Protein AF-A0AAC9SSD1-F1 (afdb_monomer_lite)

Radius of gyration: 22.86 Å; chains: 1; bounding box: 37×39×88 Å

Sequence (203 aa):
MVPVSRAINTALTSAVVDVETACKETLDLPNTPAYQTPRVHLTRAATHHRLSKLGGIDGWSLSTQAGSNTPIHLYRDQNTLRLLHTPNATTVPAPGKNMARQFYYTNTALEGLAVPDAFYVQHNYLLLWRQGFATGEIALRLVRPIGVWKFGMPAKWDISMNLGGPDEDFSSFYFQPSEDEEEFRLPNELEAAEEEIDANVLS

Foldseek 3Di:
DAAQLLLLLVLLLVLLVVLVCCCVPPVVHDLDPVCVVVSVLSSLQSSLVSSVPPVDHPQWDFDPPLDPSRWTWIDHDLEIETEDEDADDQDDDFQPPDPVSQVLQADAAPVPDDPVVVVVDRFRKYWYWYAPSVPSDIWIKIWTHNGGDDPPDDGHTDDIDTDDHSPDDCPPDDDDDPPPPPPPDDPVNVVVVVVVVVVVVPD

Secondary structure (DSSP, 8-state):
---HHHHHHHHHHHHHHHHHHIIIIIS----SHHHHHHHHHHHHHHHHHHHHHSS-BTTBEE-S---TT---EEEETTEEEEEEE-SSSSPPPP-TT-HHHHHHTBPPPGGGS-HHHHHHS--EEEEEEEE-TTT--EEEEEEEEBS---TTSPP-EEEEEEEPPTT--GGG--------------HHHHHHHHHHHHHTS--

Structure (mmCIF, N/CA/C/O backbone):
data_AF-A0AAC9SSD1-F1
#
_entry.id   AF-A0AAC9SSD1-F1
#
loop_
_atom_site.group_PDB
_atom_site.id
_atom_site.type_symbol
_atom_site.label_atom_id
_atom_site.label_alt_id
_atom_site.label_comp_id
_atom_site.label_asym_id
_atom_site.label_entity_id
_atom_site.label_seq_id
_atom_site.pdbx_PDB_ins_code
_atom_site.Cartn_x
_atom_site.Cartn_y
_atom_site.Cartn_z
_atom_site.occupancy
_atom_site.B_iso_or_equiv
_atom_site.auth_seq_id
_atom_site.auth_comp_id
_atom_site.auth_asym_id
_atom_site.auth_atom_id
_atom_site.pdbx_PDB_model_num
ATOM 1 N N . MET A 1 1 ? -6.498 -19.174 -10.024 1.00 64.31 1 MET A N 1
ATOM 2 C CA . MET A 1 1 ? -5.679 -18.526 -8.972 1.00 64.31 1 MET A CA 1
ATOM 3 C C . MET A 1 1 ? -6.282 -17.144 -8.725 1.00 64.31 1 MET A C 1
ATOM 5 O O . MET A 1 1 ? -6.771 -16.565 -9.686 1.00 64.31 1 MET A O 1
ATOM 9 N N . VAL A 1 2 ? -6.384 -16.659 -7.482 1.00 76.06 2 VAL A N 1
ATOM 10 C CA . VAL A 1 2 ? -7.044 -15.362 -7.201 1.00 76.06 2 VAL A CA 1
ATOM 11 C C . VAL A 1 2 ? -6.068 -14.221 -7.504 1.00 76.06 2 VAL A C 1
ATOM 13 O O . VAL A 1 2 ? -4.993 -14.232 -6.906 1.00 76.06 2 VAL A O 1
ATOM 16 N N . PRO A 1 3 ? -6.416 -13.239 -8.363 1.00 85.75 3 PRO A N 1
ATOM 17 C CA . PRO A 1 3 ? -5.547 -12.100 -8.653 1.00 85.75 3 PRO A CA 1
ATOM 18 C C . PRO A 1 3 ? -5.123 -11.354 -7.384 1.00 85.75 3 PRO A C 1
ATOM 20 O O . PRO A 1 3 ? -5.926 -11.175 -6.464 1.00 85.75 3 PRO A O 1
ATOM 23 N N . VAL A 1 4 ? -3.880 -10.865 -7.351 1.00 90.06 4 VAL A N 1
ATOM 24 C CA . VAL A 1 4 ? -3.318 -10.173 -6.176 1.00 90.06 4 VAL A CA 1
ATOM 25 C C . VAL A 1 4 ? -4.140 -8.961 -5.741 1.00 90.06 4 VAL A C 1
ATOM 27 O O . VAL A 1 4 ? -4.359 -8.764 -4.547 1.00 90.06 4 VAL A O 1
ATOM 30 N N . SER A 1 5 ? -4.669 -8.195 -6.696 1.00 89.69 5 SER A N 1
ATOM 31 C CA . SER A 1 5 ? -5.549 -7.055 -6.433 1.00 89.69 5 SER A CA 1
ATOM 32 C C . SER A 1 5 ? -6.827 -7.488 -5.714 1.00 89.69 5 SER A C 1
ATOM 34 O O . SER A 1 5 ? -7.146 -6.934 -4.664 1.00 89.69 5 SER A O 1
ATOM 36 N N . ARG A 1 6 ? -7.512 -8.526 -6.215 1.00 89.75 6 ARG A N 1
ATOM 37 C CA . ARG A 1 6 ? -8.733 -9.077 -5.606 1.00 89.75 6 ARG A CA 1
ATOM 38 C C . ARG A 1 6 ? -8.463 -9.641 -4.214 1.00 89.75 6 ARG A C 1
ATOM 40 O O . ARG A 1 6 ? -9.235 -9.370 -3.296 1.00 89.75 6 ARG A O 1
ATOM 47 N N . ALA A 1 7 ? -7.369 -10.381 -4.031 1.00 92.56 7 ALA A N 1
ATOM 48 C CA . ALA A 1 7 ? -7.002 -10.939 -2.730 1.00 92.56 7 ALA A CA 1
ATOM 49 C C . ALA A 1 7 ? -6.752 -9.839 -1.684 1.00 92.56 7 ALA A C 1
ATOM 51 O O . ALA A 1 7 ? -7.287 -9.906 -0.577 1.00 92.56 7 ALA A O 1
ATOM 52 N N . ILE A 1 8 ? -5.990 -8.800 -2.047 1.00 94.06 8 ILE A N 1
ATOM 53 C CA . ILE A 1 8 ? -5.720 -7.660 -1.162 1.00 94.06 8 ILE A CA 1
ATOM 54 C C . ILE A 1 8 ? -6.996 -6.866 -0.884 1.00 94.06 8 ILE A C 1
ATOM 56 O O . ILE A 1 8 ? -7.249 -6.538 0.272 1.00 94.06 8 ILE A O 1
ATOM 60 N N . ASN A 1 9 ? -7.804 -6.580 -1.908 1.00 92.94 9 ASN A N 1
ATOM 61 C CA . ASN A 1 9 ? -9.040 -5.816 -1.757 1.00 92.94 9 ASN A CA 1
ATOM 62 C C . ASN A 1 9 ? -10.032 -6.541 -0.832 1.00 92.94 9 ASN A C 1
ATOM 64 O O . ASN A 1 9 ? -10.517 -5.960 0.136 1.00 92.94 9 ASN A O 1
ATOM 68 N N . THR A 1 10 ? -10.235 -7.843 -1.048 1.00 93.38 10 THR A N 1
ATOM 69 C CA . THR A 1 10 ? -11.096 -8.675 -0.193 1.00 93.38 10 THR A CA 1
ATOM 70 C C . THR A 1 10 ? -10.594 -8.682 1.251 1.00 93.38 10 THR A C 1
ATOM 72 O O . THR A 1 10 ? -11.361 -8.433 2.179 1.00 93.38 10 THR A O 1
ATOM 75 N N . ALA A 1 11 ? -9.290 -8.909 1.458 1.00 95.06 11 ALA A N 1
ATOM 76 C CA . ALA A 1 11 ? -8.702 -8.940 2.794 1.00 95.06 11 ALA A CA 1
ATOM 77 C C . ALA A 1 11 ? -8.809 -7.588 3.519 1.00 95.06 11 ALA A C 1
ATOM 79 O O . ALA A 1 11 ? -9.125 -7.575 4.709 1.00 95.06 11 ALA A O 1
ATOM 80 N N . LEU A 1 12 ? -8.576 -6.474 2.814 1.00 95.38 12 LEU A N 1
ATOM 81 C CA . LEU A 1 12 ? -8.720 -5.116 3.347 1.00 95.38 12 LEU A CA 1
ATOM 82 C C . LEU A 1 12 ? -10.166 -4.793 3.698 1.00 95.38 12 LEU A C 1
ATOM 84 O O . LEU A 1 12 ? -10.419 -4.294 4.788 1.00 95.38 12 LEU A O 1
ATOM 88 N N . THR A 1 13 ? -11.102 -5.091 2.800 1.00 94.50 13 THR A N 1
ATOM 89 C CA . THR A 1 13 ? -12.524 -4.803 3.002 1.00 94.50 13 THR A CA 1
ATOM 90 C C . THR A 1 13 ? -13.053 -5.558 4.218 1.00 94.50 13 THR A C 1
ATOM 92 O O . THR A 1 13 ? -13.631 -4.946 5.113 1.00 94.50 13 THR A O 1
ATOM 95 N N . SER A 1 14 ? -12.767 -6.861 4.332 1.00 94.75 14 SER A N 1
ATOM 96 C CA . SER A 1 14 ? -13.135 -7.622 5.532 1.00 94.75 14 SER A CA 1
ATOM 97 C C . SER A 1 14 ? -12.442 -7.096 6.793 1.00 94.75 14 SER A C 1
ATOM 99 O O . SER A 1 14 ? -13.077 -6.990 7.835 1.00 94.75 14 SER A O 1
ATOM 101 N N . ALA A 1 15 ? -11.155 -6.739 6.712 1.00 95.94 15 ALA A N 1
ATOM 102 C CA . ALA A 1 15 ? -10.421 -6.194 7.852 1.00 95.94 15 ALA A CA 1
ATOM 103 C C . ALA A 1 15 ? -10.989 -4.853 8.335 1.00 95.94 15 ALA A C 1
ATOM 105 O O . ALA A 1 15 ? -11.051 -4.630 9.539 1.00 95.94 15 ALA A O 1
ATOM 106 N N . VAL A 1 16 ? -11.411 -3.973 7.423 1.00 95.12 16 VAL A N 1
ATOM 107 C CA . VAL A 1 16 ? -12.074 -2.714 7.782 1.00 95.12 16 VAL A CA 1
ATOM 108 C C . VAL A 1 16 ? -13.380 -2.986 8.503 1.00 95.12 16 VAL A C 1
ATOM 110 O O . VAL A 1 16 ? -13.592 -2.407 9.561 1.00 95.12 16 VAL A O 1
ATOM 113 N N . VAL A 1 17 ? -14.224 -3.876 7.975 1.00 94.38 17 VAL A N 1
ATOM 114 C CA . VAL A 1 17 ? -15.504 -4.213 8.613 1.00 94.38 17 VAL A CA 1
ATOM 115 C C . VAL A 1 17 ? -15.275 -4.724 10.034 1.00 94.38 17 VAL A C 1
ATOM 117 O O . VAL A 1 17 ? -15.844 -4.169 10.969 1.00 94.38 17 VAL A O 1
ATOM 120 N N . ASP A 1 18 ? -14.380 -5.695 10.223 1.00 95.06 18 ASP A N 1
ATOM 121 C CA . ASP A 1 18 ? -14.100 -6.244 11.554 1.00 95.06 18 ASP A CA 1
ATOM 122 C C . ASP A 1 18 ? -13.572 -5.184 12.527 1.00 95.06 18 ASP A C 1
ATOM 124 O O . ASP A 1 18 ? -13.970 -5.150 13.690 1.00 95.06 18 ASP A O 1
ATOM 128 N N . VAL A 1 19 ? -12.649 -4.331 12.069 1.00 95.00 19 VAL A N 1
ATOM 129 C CA . VAL A 1 19 ? -12.036 -3.296 12.910 1.00 95.00 19 VAL A CA 1
ATOM 130 C C . VAL A 1 19 ? -13.051 -2.223 13.266 1.00 95.00 19 VAL A C 1
ATOM 132 O O . VAL A 1 19 ? -13.102 -1.807 14.419 1.00 95.00 19 VAL A O 1
ATOM 135 N N . GLU A 1 20 ? -13.885 -1.795 12.321 1.00 93.81 20 GLU A N 1
ATOM 136 C CA . GLU A 1 20 ? -14.948 -0.827 12.583 1.00 93.81 20 GLU A CA 1
ATOM 137 C C . GLU A 1 20 ? -15.989 -1.393 13.555 1.00 93.81 20 GLU A C 1
ATOM 139 O O . GLU A 1 20 ? -16.349 -0.710 14.518 1.00 93.81 20 GLU A O 1
ATOM 144 N N . THR A 1 21 ? -16.395 -2.654 13.379 1.00 94.19 21 THR A N 1
ATOM 145 C CA . THR A 1 21 ? -17.277 -3.365 14.313 1.00 94.19 21 THR A CA 1
ATOM 146 C C . THR A 1 21 ? -16.643 -3.471 15.698 1.00 94.19 21 THR A C 1
ATOM 148 O O . THR A 1 21 ? -17.264 -3.075 16.679 1.00 94.19 21 THR A O 1
ATOM 151 N N . ALA A 1 22 ? -15.387 -3.909 15.811 1.00 94.88 22 ALA A N 1
ATOM 152 C CA . ALA A 1 22 ? -14.701 -4.022 17.099 1.00 94.88 22 ALA A CA 1
ATOM 153 C C . ALA A 1 22 ? -14.531 -2.658 17.789 1.00 94.88 22 ALA A C 1
ATOM 155 O O . ALA A 1 22 ? -14.784 -2.521 18.988 1.00 94.88 22 ALA A O 1
ATOM 156 N N . CYS A 1 23 ? -14.139 -1.624 17.041 1.00 93.38 23 CYS A N 1
ATOM 157 C CA . CYS A 1 23 ? -14.005 -0.276 17.578 1.00 93.38 23 CYS A CA 1
ATOM 158 C C . CYS A 1 23 ? -15.342 0.277 18.076 1.00 93.38 23 CYS A C 1
ATOM 160 O O . CYS A 1 23 ? -15.353 0.928 19.114 1.00 93.38 23 CYS A O 1
ATOM 162 N N . LYS A 1 24 ? -16.447 0.022 17.367 1.00 92.25 24 LYS A N 1
ATOM 163 C CA . LYS A 1 24 ? -17.773 0.527 17.733 1.00 92.25 24 LYS A CA 1
ATOM 164 C C . LYS A 1 24 ? -18.424 -0.281 18.855 1.00 92.25 24 LYS A C 1
ATOM 166 O O . LYS A 1 24 ? -18.923 0.299 19.807 1.00 92.25 24 LYS A O 1
ATOM 171 N N . GLU A 1 25 ? -18.449 -1.602 18.733 1.00 94.56 25 GLU A N 1
ATOM 172 C CA . GLU A 1 25 ? -19.261 -2.474 19.590 1.00 94.56 25 GLU A CA 1
ATOM 173 C C . GLU A 1 25 ? -18.506 -2.978 20.817 1.00 94.56 25 GLU A C 1
ATOM 175 O O . GLU A 1 25 ? -19.114 -3.223 21.854 1.00 94.56 25 GLU A O 1
ATOM 180 N N . THR A 1 26 ? -17.184 -3.151 20.717 1.00 94.62 26 THR A N 1
ATOM 181 C CA . THR A 1 26 ? -16.378 -3.714 21.813 1.00 94.62 26 THR A CA 1
ATOM 182 C C . THR A 1 26 ? -15.634 -2.642 22.596 1.00 94.62 26 THR A C 1
ATOM 184 O O . THR A 1 26 ? -15.535 -2.729 23.816 1.00 94.62 26 THR A O 1
ATOM 187 N N . LEU A 1 27 ? -15.073 -1.649 21.902 1.00 94.50 27 LEU A N 1
ATOM 188 C CA . LEU A 1 27 ? -14.172 -0.667 22.512 1.00 94.50 27 LEU A CA 1
ATOM 189 C C . LEU A 1 27 ? -14.812 0.708 22.746 1.00 94.50 27 LEU A C 1
ATOM 191 O O . LEU A 1 27 ? -14.177 1.542 23.385 1.00 94.50 27 LEU A O 1
ATOM 195 N N . ASP A 1 28 ? -16.012 0.948 22.206 1.00 94.50 28 ASP A N 1
ATOM 196 C CA . ASP A 1 28 ? -16.706 2.247 22.231 1.00 94.50 28 ASP A CA 1
ATOM 197 C C . ASP A 1 28 ? -15.804 3.424 21.794 1.00 94.50 28 ASP A C 1
ATOM 199 O O . ASP A 1 28 ? -15.798 4.519 22.357 1.00 94.50 28 ASP A O 1
ATOM 203 N N . LEU A 1 29 ? -14.962 3.185 20.781 1.00 92.62 29 LEU A N 1
ATOM 204 C CA . LEU A 1 29 ? -14.065 4.198 20.236 1.00 92.62 29 LEU A CA 1
ATOM 205 C C . LEU A 1 29 ? -14.812 5.044 19.206 1.00 92.62 29 LEU A C 1
ATOM 207 O O . LEU A 1 29 ? -15.266 4.508 18.187 1.00 92.62 29 LEU A O 1
ATOM 211 N N . PRO A 1 30 ? -14.866 6.377 19.367 1.00 92.00 30 PRO A N 1
ATOM 212 C CA . PRO A 1 30 ? -15.539 7.219 18.398 1.00 92.00 30 PRO A CA 1
ATOM 213 C C . PRO A 1 30 ? -14.767 7.246 17.074 1.00 92.00 30 PRO A C 1
ATOM 215 O O . PRO A 1 30 ? -13.544 7.073 17.013 1.00 92.00 30 PRO A O 1
ATOM 218 N N . ASN A 1 31 ? -15.485 7.483 15.981 1.00 89.62 31 ASN A N 1
ATOM 219 C CA . ASN A 1 31 ? -14.882 7.703 14.671 1.00 89.62 31 ASN A CA 1
ATOM 220 C C . ASN A 1 31 ? -14.475 9.177 14.523 1.00 89.62 31 ASN A C 1
ATOM 222 O O . ASN A 1 31 ? -15.116 9.956 13.820 1.00 89.62 31 ASN A O 1
ATOM 226 N N . THR A 1 32 ? -13.437 9.580 15.257 1.00 92.00 32 THR A N 1
ATOM 227 C CA . THR A 1 32 ? -12.861 10.930 15.188 1.00 92.00 32 THR A CA 1
ATOM 228 C C . THR A 1 32 ? -11.421 10.873 14.670 1.00 92.00 32 THR A C 1
ATOM 230 O O . THR A 1 32 ? -10.777 9.823 14.766 1.00 92.00 32 THR A O 1
ATOM 233 N N . PRO A 1 33 ? -10.861 11.991 14.166 1.00 92.00 33 PRO A N 1
ATOM 234 C CA . PRO A 1 33 ? -9.478 12.036 13.681 1.00 92.00 33 PRO A CA 1
ATOM 235 C C . PRO A 1 33 ? -8.433 11.497 14.672 1.00 92.00 33 PRO A C 1
ATOM 237 O O . PRO A 1 33 ? -7.437 10.914 14.254 1.00 92.00 33 PRO A O 1
ATOM 240 N N . ALA A 1 34 ? -8.681 11.618 15.982 1.00 93.19 34 ALA A N 1
ATOM 241 C CA . ALA A 1 34 ? -7.794 11.101 17.024 1.00 93.19 34 ALA A CA 1
ATOM 242 C C . ALA A 1 34 ? -7.642 9.564 16.997 1.00 93.19 34 ALA A C 1
ATOM 244 O O . ALA A 1 34 ? -6.592 9.048 17.378 1.00 93.19 34 ALA A O 1
ATOM 245 N N . TYR A 1 35 ? -8.652 8.835 16.509 1.00 93.19 35 TYR A N 1
ATOM 246 C CA . TYR A 1 35 ? -8.677 7.366 16.490 1.00 93.19 35 TYR A CA 1
ATOM 247 C C . TYR A 1 35 ? -8.498 6.756 15.093 1.00 93.19 35 TYR A C 1
ATOM 249 O O . TYR A 1 35 ? -8.403 5.535 14.967 1.00 93.19 35 TYR A O 1
ATOM 257 N N . GLN A 1 36 ? -8.383 7.571 14.041 1.00 92.62 36 GLN A N 1
ATOM 258 C CA . GLN A 1 36 ? -8.183 7.082 12.670 1.00 92.62 36 GLN A CA 1
ATOM 259 C C . GLN A 1 36 ? -6.854 6.336 12.501 1.00 92.62 36 GLN A C 1
ATOM 261 O O . GLN A 1 36 ? -6.813 5.271 11.891 1.00 92.62 36 GLN A O 1
ATOM 266 N N . THR A 1 37 ? -5.763 6.845 13.079 1.00 92.94 37 THR A N 1
ATOM 267 C CA . THR A 1 37 ? -4.444 6.195 12.976 1.00 92.94 37 THR A CA 1
ATOM 268 C C . THR A 1 37 ? -4.428 4.792 13.608 1.00 92.94 37 THR A C 1
ATOM 270 O O . THR A 1 37 ? -4.002 3.853 12.930 1.00 92.94 37 THR A O 1
ATOM 273 N N . PRO A 1 38 ? -4.922 4.588 14.849 1.00 93.12 38 PRO A N 1
ATOM 274 C CA . PRO A 1 38 ? -5.110 3.248 15.406 1.00 93.12 38 PRO A CA 1
ATOM 275 C C . PRO A 1 38 ? -5.948 2.321 14.520 1.00 93.12 38 PRO A C 1
ATOM 277 O O . PRO A 1 38 ? -5.520 1.196 14.267 1.00 93.12 38 PRO A O 1
ATOM 280 N N . ARG A 1 39 ? -7.085 2.797 13.990 1.00 94.25 39 ARG A N 1
ATOM 281 C CA . ARG A 1 39 ? -7.942 2.021 13.073 1.00 94.25 39 ARG A CA 1
ATOM 282 C C . ARG A 1 39 ? -7.163 1.561 11.844 1.00 94.25 39 ARG A C 1
ATOM 284 O O . ARG A 1 39 ? -7.139 0.374 11.550 1.00 94.25 39 ARG A O 1
ATOM 291 N N . VAL A 1 40 ? -6.405 2.452 11.204 1.00 94.94 40 VAL A N 1
ATOM 292 C CA . VAL A 1 40 ? -5.539 2.116 10.056 1.00 94.94 40 VAL A CA 1
ATOM 293 C C . VAL A 1 40 ? -4.510 1.040 10.405 1.00 94.94 40 VAL A C 1
ATOM 295 O O . VAL A 1 40 ? -4.250 0.137 9.606 1.00 94.94 40 VAL A O 1
ATOM 298 N N . HIS A 1 41 ? -3.893 1.126 11.584 1.00 94.31 41 HIS A N 1
ATOM 299 C CA . HIS A 1 41 ? -2.911 0.139 12.028 1.00 94.31 41 HIS A CA 1
ATOM 300 C C . HIS A 1 41 ? -3.541 -1.227 12.312 1.00 94.31 41 HIS A C 1
ATOM 302 O O . HIS A 1 41 ? -2.978 -2.237 11.882 1.00 94.31 41 HIS A O 1
ATOM 308 N N . LEU A 1 42 ? -4.710 -1.258 12.955 1.00 95.06 42 LEU A N 1
ATOM 309 C CA . LEU A 1 42 ? -5.474 -2.483 13.191 1.00 95.06 42 LEU A CA 1
ATOM 310 C C . LEU A 1 42 ? -5.941 -3.106 11.874 1.00 95.06 42 LEU A C 1
ATOM 312 O O . LEU A 1 42 ? -5.696 -4.289 11.651 1.00 95.06 42 LEU A O 1
ATOM 316 N N . THR A 1 43 ? -6.497 -2.308 10.960 1.00 95.88 43 THR A N 1
ATOM 317 C CA . THR A 1 43 ? -6.923 -2.758 9.628 1.00 95.88 43 THR A CA 1
ATOM 318 C C . THR A 1 43 ? -5.761 -3.384 8.870 1.00 95.88 43 THR A C 1
ATOM 320 O O . THR A 1 43 ? -5.892 -4.480 8.324 1.00 95.88 43 THR A O 1
ATOM 323 N N . ARG A 1 44 ? -4.581 -2.749 8.872 1.00 95.69 44 ARG A N 1
ATOM 324 C CA . ARG A 1 44 ? -3.393 -3.323 8.224 1.00 95.69 44 ARG A CA 1
ATOM 325 C C . ARG A 1 44 ? -2.963 -4.637 8.884 1.00 95.69 44 ARG A C 1
ATOM 327 O O . ARG A 1 44 ? -2.635 -5.584 8.174 1.00 95.69 44 ARG A O 1
ATOM 334 N N . ALA A 1 45 ? -2.969 -4.716 10.214 1.00 95.38 45 ALA A N 1
ATOM 335 C CA . ALA A 1 45 ? -2.598 -5.937 10.928 1.00 95.38 45 ALA A CA 1
ATOM 336 C C . ALA A 1 45 ? -3.573 -7.095 10.642 1.00 95.38 45 ALA A C 1
ATOM 338 O O . ALA A 1 45 ? -3.136 -8.203 10.324 1.00 95.38 45 ALA A O 1
ATOM 339 N N . ALA A 1 46 ? -4.879 -6.824 10.673 1.00 95.88 46 ALA A N 1
ATOM 340 C CA . ALA A 1 46 ? -5.923 -7.784 10.326 1.00 95.88 46 ALA A CA 1
ATOM 341 C C . ALA A 1 46 ? -5.821 -8.228 8.857 1.00 95.88 46 ALA A C 1
ATOM 343 O O . ALA A 1 46 ? -5.876 -9.422 8.566 1.00 95.88 46 ALA A O 1
ATOM 344 N N . THR A 1 47 ? -5.563 -7.293 7.937 1.00 96.19 47 THR A N 1
ATOM 345 C CA . THR A 1 47 ? -5.314 -7.597 6.517 1.00 96.19 47 THR A CA 1
ATOM 346 C C . THR A 1 47 ? -4.123 -8.541 6.364 1.00 96.19 47 THR A C 1
ATOM 348 O O . THR A 1 47 ? -4.225 -9.556 5.681 1.00 96.19 47 THR A O 1
ATOM 351 N N . HIS A 1 48 ? -3.000 -8.258 7.029 1.00 95.44 48 HIS A N 1
ATOM 352 C CA . HIS A 1 48 ? -1.808 -9.105 6.962 1.00 95.44 48 HIS A CA 1
ATOM 353 C C . HIS A 1 48 ? -2.100 -10.525 7.459 1.00 95.44 48 HIS A C 1
ATOM 355 O O . HIS A 1 48 ? -1.702 -11.497 6.820 1.00 95.44 48 HIS A O 1
ATOM 361 N N . HIS A 1 49 ? -2.807 -10.654 8.587 1.00 94.44 49 HIS A N 1
ATOM 362 C CA . HIS A 1 49 ? -3.211 -11.954 9.119 1.00 94.44 49 HIS A CA 1
ATOM 363 C C . HIS A 1 49 ? -4.091 -12.729 8.132 1.00 94.44 49 HIS A C 1
ATOM 365 O O . HIS A 1 49 ? -3.889 -13.920 7.932 1.00 94.44 49 HIS A O 1
ATOM 371 N N . ARG A 1 50 ? -5.039 -12.058 7.474 1.00 95.25 50 ARG A N 1
ATOM 372 C CA . ARG A 1 50 ? -5.899 -12.679 6.460 1.00 95.25 50 ARG A CA 1
ATOM 373 C C . ARG A 1 50 ? -5.089 -13.154 5.255 1.00 95.25 50 ARG A C 1
ATOM 375 O O . ARG A 1 50 ? -5.225 -14.304 4.850 1.00 95.25 50 ARG A O 1
ATOM 382 N N . LEU A 1 51 ? -4.196 -12.313 4.732 1.00 94.25 51 LEU A N 1
ATOM 383 C CA . LEU A 1 51 ? -3.334 -12.671 3.602 1.00 94.25 51 LEU A CA 1
ATOM 384 C C . LEU A 1 51 ? -2.409 -13.852 3.925 1.00 94.25 51 LEU A C 1
ATOM 386 O O . LEU A 1 51 ? -2.219 -14.719 3.076 1.00 94.25 51 LEU A O 1
ATOM 390 N N . SER A 1 52 ? -1.882 -13.943 5.151 1.00 92.88 52 SER A N 1
ATOM 391 C CA . SER A 1 52 ? -1.017 -15.063 5.545 1.00 92.88 52 SER A CA 1
ATOM 392 C C . SER A 1 52 ? -1.748 -16.409 5.616 1.00 92.88 52 SER A C 1
ATOM 394 O O . SER A 1 52 ? -1.105 -17.456 5.563 1.00 92.88 52 SER A O 1
ATOM 396 N N . LYS A 1 53 ? -3.086 -16.403 5.696 1.00 93.00 53 LYS A N 1
ATOM 397 C CA . LYS A 1 53 ? -3.924 -17.612 5.700 1.00 93.00 53 LYS A CA 1
ATOM 398 C C . LYS A 1 53 ? -4.311 -18.109 4.309 1.00 93.00 53 LYS A C 1
ATOM 400 O O . LYS A 1 53 ? -4.774 -19.239 4.205 1.00 93.00 53 LYS A O 1
ATOM 405 N N . LEU A 1 54 ? -4.109 -17.319 3.252 1.00 88.31 54 LEU A N 1
ATOM 406 C CA . LEU A 1 54 ? -4.534 -17.686 1.894 1.00 88.31 54 LEU A CA 1
ATOM 407 C C . LEU A 1 54 ? -3.682 -18.790 1.245 1.00 88.31 54 LEU A C 1
ATOM 409 O O . LEU A 1 54 ? -4.091 -19.347 0.234 1.00 88.31 54 LEU A O 1
ATOM 413 N N . GLY A 1 55 ? -2.501 -19.113 1.783 1.00 73.69 55 GLY A N 1
ATOM 414 C CA . GLY A 1 55 ? -1.629 -20.167 1.241 1.00 73.69 55 GLY A CA 1
ATOM 415 C C . GLY A 1 55 ? -0.971 -19.849 -0.114 1.00 73.69 55 GLY A C 1
ATOM 416 O O . GLY A 1 55 ? -0.150 -20.632 -0.578 1.00 73.69 55 GLY A O 1
ATOM 417 N N . GLY A 1 56 ? -1.289 -18.704 -0.731 1.00 75.56 56 GLY A N 1
ATOM 418 C CA . GLY A 1 56 ? -0.676 -18.187 -1.960 1.00 75.56 56 GLY A CA 1
ATOM 419 C C . GLY A 1 56 ? -1.554 -17.130 -2.644 1.00 75.56 56 GLY A C 1
ATOM 420 O O . GLY A 1 56 ? -2.777 -17.176 -2.531 1.00 75.56 56 GLY A O 1
ATOM 421 N N . ILE A 1 57 ? -0.945 -16.158 -3.338 1.00 88.25 57 ILE A N 1
ATOM 422 C CA . ILE A 1 57 ? -1.659 -15.039 -3.982 1.00 88.25 57 ILE A CA 1
ATOM 423 C C . ILE A 1 57 ? -1.127 -14.822 -5.408 1.00 88.25 57 ILE A C 1
ATOM 425 O O . ILE A 1 57 ? -0.282 -13.972 -5.631 1.00 88.25 57 ILE A O 1
ATOM 429 N N . ASP A 1 58 ? -1.586 -15.587 -6.395 1.00 86.56 58 ASP A N 1
ATOM 430 C CA . ASP A 1 58 ? -1.165 -15.423 -7.803 1.00 86.56 58 ASP A CA 1
ATOM 431 C C . ASP A 1 58 ? 0.360 -15.321 -8.031 1.00 86.56 58 ASP A C 1
ATOM 433 O O . ASP A 1 58 ? 0.867 -14.356 -8.603 1.00 86.56 58 ASP A O 1
ATOM 437 N N . GLY A 1 59 ? 1.124 -16.269 -7.481 1.00 89.50 59 GLY A N 1
ATOM 438 C CA . GLY A 1 59 ? 2.594 -16.240 -7.522 1.00 89.50 59 GLY A CA 1
ATOM 439 C C . GLY A 1 59 ? 3.247 -15.190 -6.610 1.00 89.50 59 GLY A C 1
ATOM 440 O O . GLY A 1 59 ? 4.462 -15.212 -6.433 1.00 89.50 59 GLY A O 1
ATOM 441 N N . TRP A 1 60 ? 2.468 -14.306 -5.981 1.00 94.31 60 TRP A N 1
ATOM 442 C CA . TRP A 1 60 ? 2.954 -13.407 -4.944 1.00 94.31 60 TRP A CA 1
ATOM 443 C C . TRP A 1 60 ? 3.070 -14.120 -3.600 1.00 94.31 60 TRP A C 1
ATOM 445 O O . TRP A 1 60 ? 2.160 -14.821 -3.147 1.00 94.31 60 TRP A O 1
ATOM 455 N N . SER A 1 61 ? 4.190 -13.865 -2.934 1.00 93.44 61 SER A N 1
ATOM 456 C CA . SER A 1 61 ? 4.496 -14.336 -1.589 1.00 93.44 61 SER A CA 1
ATOM 457 C C . SER A 1 61 ? 4.473 -13.172 -0.607 1.00 93.44 61 SER A C 1
ATOM 459 O O . SER A 1 61 ? 5.109 -12.141 -0.836 1.00 93.44 61 SER A O 1
ATOM 461 N N . LEU A 1 62 ? 3.752 -13.336 0.503 1.00 94.06 62 LEU A N 1
ATOM 462 C CA . LEU A 1 62 ? 3.756 -12.379 1.607 1.00 94.06 62 LEU A CA 1
ATOM 463 C C . LEU A 1 62 ? 5.062 -12.489 2.400 1.00 94.06 62 LEU A C 1
ATOM 465 O O . LEU A 1 62 ? 5.489 -13.583 2.763 1.00 94.06 62 LEU A O 1
ATOM 469 N N . SER A 1 63 ? 5.674 -11.343 2.699 1.00 90.81 63 SER A N 1
ATOM 470 C CA . SER A 1 63 ? 6.843 -11.257 3.576 1.00 90.81 63 SER A CA 1
ATOM 471 C C . SER A 1 63 ? 6.583 -11.930 4.923 1.00 90.81 63 SER A C 1
ATOM 473 O O . SER A 1 63 ? 5.663 -11.548 5.641 1.00 90.81 63 SER A O 1
ATOM 475 N N . THR A 1 64 ? 7.445 -12.863 5.322 1.00 82.38 64 THR A N 1
ATOM 476 C CA . THR A 1 64 ? 7.405 -13.469 6.666 1.00 82.38 64 THR A CA 1
ATOM 477 C C . THR A 1 64 ? 7.959 -12.538 7.746 1.00 82.38 64 THR A C 1
ATOM 479 O O . THR A 1 64 ? 7.710 -12.737 8.934 1.00 82.38 64 THR A O 1
ATOM 482 N N . GLN A 1 65 ? 8.687 -11.489 7.350 1.00 76.88 65 GLN A N 1
ATOM 483 C CA . GLN A 1 65 ? 9.207 -10.474 8.260 1.00 76.88 65 GLN A CA 1
ATOM 484 C C . GLN A 1 65 ? 8.107 -9.476 8.645 1.00 76.88 65 GLN A C 1
ATOM 486 O O . GLN A 1 65 ? 7.982 -8.400 8.054 1.00 76.88 65 GLN A O 1
ATOM 491 N N . ALA A 1 66 ? 7.319 -9.823 9.663 1.00 66.88 66 ALA A N 1
ATOM 492 C CA . ALA A 1 66 ? 6.405 -8.893 10.315 1.00 66.88 66 ALA A CA 1
ATOM 493 C C . ALA A 1 66 ? 7.200 -7.974 11.260 1.00 66.88 66 ALA A C 1
ATOM 495 O O . ALA A 1 66 ? 7.345 -8.238 12.451 1.00 66.88 66 ALA A O 1
ATOM 496 N N . GLY A 1 67 ? 7.770 -6.903 10.705 1.00 76.56 67 GLY A N 1
ATOM 497 C CA . GLY A 1 67 ? 8.384 -5.841 11.501 1.00 76.56 67 GLY A CA 1
ATOM 498 C C . GLY A 1 67 ? 7.361 -5.096 12.367 1.00 76.56 67 GLY A C 1
ATOM 499 O O . GLY A 1 67 ? 6.151 -5.338 12.296 1.00 76.56 67 GLY A O 1
ATOM 500 N N . SER A 1 68 ? 7.838 -4.125 13.150 1.00 78.00 68 SER A N 1
ATOM 501 C CA . SER A 1 68 ? 6.945 -3.225 13.879 1.00 78.00 68 SER A CA 1
ATOM 502 C C . SER A 1 68 ? 5.940 -2.587 12.912 1.00 78.00 68 SER A C 1
ATOM 504 O O . SER A 1 68 ? 6.281 -2.204 11.790 1.00 78.00 68 SER A O 1
ATOM 506 N N . ASN A 1 69 ? 4.682 -2.499 13.349 1.00 83.88 69 ASN A N 1
ATOM 507 C CA . ASN A 1 69 ? 3.550 -2.005 12.562 1.00 83.88 69 ASN A CA 1
ATOM 508 C C . ASN A 1 69 ? 2.981 -2.977 11.504 1.00 83.88 69 ASN A C 1
ATOM 510 O O . ASN A 1 69 ? 2.092 -2.575 10.757 1.00 83.88 69 ASN A O 1
ATOM 514 N N . THR A 1 70 ? 3.440 -4.230 11.431 1.00 92.25 70 THR A N 1
ATOM 515 C CA . THR A 1 70 ? 2.874 -5.268 10.543 1.00 92.25 70 THR A CA 1
ATOM 516 C C . THR A 1 70 ? 2.828 -4.818 9.071 1.00 92.25 70 THR A C 1
ATOM 518 O O . THR A 1 70 ? 1.747 -4.625 8.500 1.00 92.25 70 THR A O 1
ATOM 521 N N . PRO A 1 71 ? 3.991 -4.538 8.451 1.00 92.94 71 PRO A N 1
ATOM 522 C CA . PRO A 1 71 ? 4.037 -4.112 7.059 1.00 92.94 71 PRO A CA 1
ATOM 523 C C . PRO A 1 71 ? 3.539 -5.229 6.134 1.00 92.94 71 PRO A C 1
ATOM 525 O O . PRO A 1 71 ? 3.885 -6.391 6.316 1.00 92.94 71 PRO A O 1
ATOM 528 N N . ILE A 1 72 ? 2.769 -4.871 5.106 1.00 95.31 72 ILE A N 1
ATOM 529 C CA . ILE A 1 72 ? 2.368 -5.807 4.051 1.00 95.31 72 ILE A CA 1
ATOM 530 C C . ILE A 1 72 ? 3.267 -5.550 2.849 1.00 95.31 72 ILE A C 1
ATOM 532 O O . ILE A 1 72 ? 3.113 -4.548 2.144 1.00 95.31 72 ILE A O 1
ATOM 536 N N . HIS A 1 73 ? 4.237 -6.439 2.667 1.00 94.88 73 HIS A N 1
ATOM 537 C CA . HIS A 1 73 ? 5.106 -6.479 1.499 1.00 94.88 73 HIS A CA 1
ATOM 538 C C . HIS A 1 73 ? 4.888 -7.808 0.779 1.00 94.88 73 HIS A C 1
ATOM 540 O O . HIS A 1 73 ? 4.943 -8.860 1.420 1.00 94.88 73 HIS A O 1
ATOM 546 N N . LEU A 1 74 ? 4.651 -7.753 -0.527 1.00 95.00 74 LEU A N 1
ATOM 547 C CA . LEU A 1 74 ? 4.546 -8.927 -1.382 1.00 95.00 74 LEU A CA 1
ATOM 548 C C . LEU A 1 74 ? 5.715 -8.962 -2.367 1.00 95.00 74 LEU A C 1
ATOM 550 O O . LEU A 1 74 ? 6.202 -7.912 -2.788 1.00 95.00 74 LEU A O 1
ATOM 554 N N . TYR A 1 75 ? 6.123 -10.167 -2.751 1.00 93.94 75 TYR A N 1
ATOM 555 C CA . TYR A 1 75 ? 7.191 -10.410 -3.721 1.00 93.94 75 TYR A CA 1
ATOM 556 C C . TYR A 1 75 ? 6.729 -11.410 -4.776 1.00 93.94 75 TYR A C 1
ATOM 558 O O . TYR A 1 75 ? 6.071 -12.391 -4.427 1.00 93.94 75 TYR A O 1
ATOM 566 N N . ARG A 1 76 ? 7.090 -11.181 -6.037 1.00 93.31 76 ARG A N 1
ATOM 567 C CA . ARG A 1 76 ? 6.896 -12.115 -7.151 1.00 93.31 76 ARG A CA 1
ATOM 568 C C . ARG A 1 76 ? 8.064 -11.957 -8.115 1.00 93.31 76 ARG A C 1
ATOM 570 O O . ARG A 1 76 ? 8.214 -10.894 -8.711 1.00 93.31 76 ARG A O 1
ATOM 577 N N . ASP A 1 77 ? 8.879 -12.995 -8.253 1.00 91.19 77 ASP A N 1
ATOM 578 C CA . ASP A 1 77 ? 10.113 -12.966 -9.045 1.00 91.19 77 ASP A CA 1
ATOM 579 C C . ASP A 1 77 ? 11.021 -11.795 -8.619 1.00 91.19 77 ASP A C 1
ATOM 581 O O . ASP A 1 77 ? 11.408 -11.704 -7.454 1.00 91.19 77 ASP A O 1
ATOM 585 N N . GLN A 1 78 ? 11.331 -10.876 -9.536 1.00 89.12 78 GLN A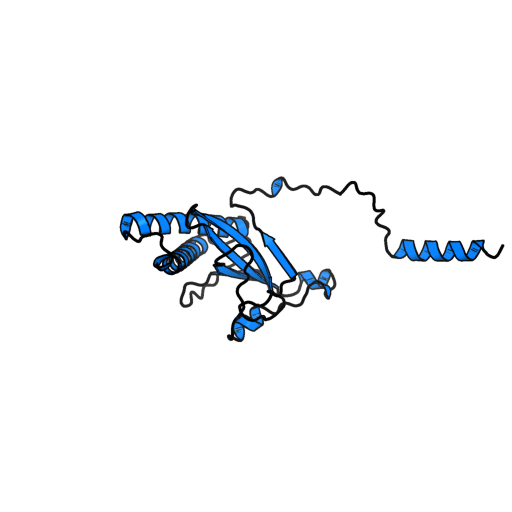 N 1
ATOM 586 C CA . GLN A 1 78 ? 12.096 -9.661 -9.248 1.00 89.12 78 GLN A CA 1
ATOM 587 C C . GLN A 1 78 ? 11.223 -8.494 -8.762 1.00 89.12 78 GLN A C 1
ATOM 589 O O . GLN A 1 78 ? 11.746 -7.450 -8.386 1.00 89.12 78 GLN A O 1
ATOM 594 N N . ASN A 1 79 ? 9.899 -8.642 -8.765 1.00 93.69 79 ASN A N 1
ATOM 595 C CA . ASN A 1 79 ? 8.964 -7.568 -8.462 1.00 93.69 79 ASN A CA 1
ATOM 596 C C . ASN A 1 79 ? 8.567 -7.550 -6.991 1.00 93.69 79 ASN A C 1
ATOM 598 O O . ASN A 1 79 ? 8.395 -8.584 -6.340 1.00 93.69 79 ASN A O 1
ATOM 602 N N . THR A 1 80 ? 8.367 -6.345 -6.468 1.00 95.62 80 THR A N 1
ATOM 603 C CA . THR A 1 80 ? 7.982 -6.127 -5.075 1.00 95.62 80 THR A CA 1
ATOM 604 C C . THR A 1 80 ? 6.810 -5.156 -4.982 1.00 95.62 80 THR A C 1
ATOM 606 O O . THR A 1 80 ? 6.664 -4.246 -5.796 1.00 95.62 80 THR A O 1
ATOM 609 N N . LEU A 1 81 ? 5.940 -5.351 -3.994 1.00 96.25 81 LEU A N 1
ATOM 610 C CA . LEU A 1 81 ? 4.758 -4.524 -3.765 1.00 96.25 81 LEU A CA 1
ATOM 611 C C . LEU A 1 81 ? 4.660 -4.174 -2.285 1.00 96.25 81 LEU A C 1
ATOM 613 O O . LEU A 1 81 ? 4.645 -5.061 -1.433 1.00 96.25 81 LEU A O 1
ATOM 617 N N . ARG A 1 82 ? 4.542 -2.885 -1.959 1.00 96.06 82 ARG A N 1
ATOM 618 C CA . ARG A 1 82 ? 4.339 -2.412 -0.582 1.00 96.06 82 ARG A CA 1
ATOM 619 C C . ARG A 1 82 ? 2.980 -1.761 -0.438 1.00 96.06 82 ARG A C 1
ATOM 621 O O . ARG A 1 82 ? 2.692 -0.790 -1.131 1.00 96.06 82 ARG A O 1
ATOM 628 N N . LEU A 1 83 ? 2.182 -2.252 0.504 1.00 96.25 83 LEU A N 1
ATOM 629 C CA . LEU A 1 83 ? 0.889 -1.660 0.822 1.00 96.25 83 LEU A CA 1
ATOM 630 C C . LEU A 1 83 ? 1.056 -0.490 1.806 1.00 96.25 83 LEU A C 1
ATOM 632 O O . LEU A 1 83 ? 1.554 -0.676 2.921 1.00 96.25 83 LEU A O 1
ATOM 636 N N . LEU A 1 84 ? 0.605 0.705 1.426 1.00 96.06 84 LEU A N 1
ATOM 637 C CA . LEU A 1 84 ? 0.687 1.925 2.235 1.00 96.06 84 LEU A CA 1
ATOM 638 C C . LEU A 1 84 ? -0.674 2.615 2.338 1.00 96.06 84 LEU A C 1
ATOM 640 O O . LEU A 1 84 ? -1.382 2.745 1.347 1.00 96.06 84 LEU A O 1
ATOM 644 N N . HIS A 1 85 ? -1.014 3.105 3.530 1.00 95.50 85 HIS A N 1
ATOM 645 C CA . HIS A 1 85 ? -2.199 3.944 3.706 1.00 95.50 85 HIS A CA 1
ATOM 646 C C . HIS A 1 85 ? -1.923 5.373 3.218 1.00 95.50 85 HIS A C 1
ATOM 648 O O . HIS A 1 85 ? -0.837 5.908 3.467 1.00 95.50 85 HIS A O 1
ATOM 654 N N . THR A 1 86 ? -2.909 6.009 2.589 1.00 94.31 86 THR A N 1
ATOM 655 C CA . THR A 1 86 ? -2.861 7.419 2.181 1.00 94.31 86 THR A CA 1
ATOM 656 C C . THR A 1 86 ? -4.112 8.173 2.650 1.00 94.31 86 THR A C 1
ATOM 658 O O . THR A 1 86 ? -5.207 7.613 2.614 1.00 94.31 86 THR A O 1
ATOM 661 N N . PRO A 1 87 ? -3.992 9.439 3.102 1.00 88.06 87 PRO A N 1
ATOM 662 C CA . PRO A 1 87 ? -5.143 10.211 3.574 1.00 88.06 87 PRO A CA 1
ATOM 663 C C . PRO A 1 87 ? -6.093 10.652 2.451 1.00 88.06 87 PRO A C 1
ATOM 665 O O . PRO A 1 87 ? -7.233 11.010 2.725 1.00 88.06 87 PRO A O 1
ATOM 668 N N . ASN A 1 88 ? -5.643 10.675 1.192 1.00 89.56 88 ASN A N 1
ATOM 669 C CA . ASN A 1 88 ? -6.470 11.076 0.055 1.00 89.56 88 ASN A CA 1
ATOM 670 C C . ASN A 1 88 ? -6.050 10.351 -1.233 1.00 89.56 88 ASN A C 1
ATOM 672 O O . ASN A 1 88 ? -4.994 9.727 -1.298 1.00 89.56 88 ASN A O 1
ATOM 676 N N . ALA A 1 89 ? -6.891 10.436 -2.265 1.00 87.56 89 ALA A N 1
ATOM 677 C CA . ALA A 1 89 ? -6.706 9.693 -3.512 1.00 87.56 89 ALA A CA 1
ATOM 678 C C . ALA A 1 89 ? -5.469 10.128 -4.324 1.00 87.56 89 ALA A C 1
ATOM 680 O O . ALA A 1 89 ? -4.890 9.325 -5.059 1.00 87.56 89 ALA A O 1
ATOM 681 N N . THR A 1 90 ? -5.047 11.387 -4.203 1.00 89.56 90 THR A N 1
ATOM 682 C CA . THR A 1 90 ? -3.988 11.961 -5.046 1.00 89.56 90 THR A CA 1
ATOM 683 C C . THR A 1 90 ? -2.598 11.815 -4.433 1.00 89.56 90 THR A C 1
ATOM 685 O O . THR A 1 90 ? -1.613 11.736 -5.168 1.00 89.56 90 THR A O 1
ATOM 688 N N . THR A 1 91 ? -2.506 11.719 -3.106 1.00 93.75 91 THR A N 1
ATOM 689 C CA . THR A 1 91 ? -1.236 11.719 -2.375 1.00 93.75 91 THR A CA 1
ATOM 690 C C . THR A 1 91 ? -0.498 10.396 -2.517 1.00 93.75 91 THR A C 1
ATOM 692 O O . THR A 1 91 ? -1.001 9.342 -2.126 1.00 93.75 91 THR A O 1
ATOM 695 N N . VAL A 1 92 ? 0.752 10.481 -2.978 1.00 96.00 92 VAL A N 1
ATOM 696 C CA . VAL A 1 92 ? 1.736 9.396 -2.906 1.00 96.00 92 VAL A CA 1
ATOM 697 C C . VAL A 1 92 ? 2.729 9.720 -1.779 1.00 96.00 92 VAL A C 1
ATOM 699 O O . VAL A 1 92 ? 3.416 10.747 -1.850 1.00 96.00 92 VAL A O 1
ATOM 702 N N . PRO A 1 93 ? 2.831 8.886 -0.726 1.00 94.94 93 PRO A N 1
ATOM 703 C CA . PRO A 1 93 ? 3.725 9.151 0.397 1.00 94.94 93 PRO A CA 1
ATOM 704 C C . PRO A 1 93 ? 5.191 9.227 -0.039 1.00 94.94 93 PRO A C 1
ATOM 706 O O . PRO A 1 93 ? 5.693 8.297 -0.666 1.00 94.94 93 PRO A O 1
ATOM 709 N N . ALA A 1 94 ? 5.890 10.298 0.341 1.00 96.12 94 ALA A N 1
ATOM 710 C CA . ALA A 1 94 ? 7.328 10.437 0.113 1.00 96.12 94 ALA A CA 1
ATOM 711 C C . ALA A 1 94 ? 8.134 9.356 0.872 1.00 96.12 94 ALA A C 1
ATOM 713 O O . ALA A 1 94 ? 7.752 8.983 1.987 1.00 96.12 94 ALA A O 1
ATOM 714 N N . PRO A 1 95 ? 9.289 8.899 0.349 1.00 95.19 95 PRO A N 1
ATOM 715 C CA . PRO A 1 95 ? 10.097 7.855 0.996 1.00 95.19 95 PRO A CA 1
ATOM 716 C C . PRO A 1 95 ? 10.717 8.301 2.335 1.00 95.19 95 PRO A C 1
ATOM 718 O O . PRO A 1 95 ? 11.055 7.470 3.185 1.00 95.19 95 PRO A O 1
ATOM 721 N N . GLY A 1 96 ? 10.848 9.615 2.549 1.00 94.31 96 GLY A N 1
ATOM 722 C CA . GLY A 1 96 ? 11.464 10.204 3.738 1.00 94.31 96 GLY A CA 1
ATOM 723 C C . GLY A 1 96 ? 12.994 10.118 3.722 1.00 94.31 96 GLY A C 1
ATOM 724 O O . GLY A 1 96 ? 13.613 10.003 2.668 1.00 94.31 96 GLY A O 1
ATOM 725 N N . LYS A 1 97 ? 13.623 10.203 4.902 1.00 94.56 97 LYS A N 1
ATOM 726 C CA . LYS A 1 97 ? 15.095 10.208 5.062 1.00 94.56 97 LYS A CA 1
ATOM 727 C C . LYS A 1 97 ? 15.733 8.810 5.112 1.00 94.56 97 LYS A C 1
ATOM 729 O O . LYS A 1 97 ? 16.950 8.699 5.159 1.00 94.56 97 LYS A O 1
ATOM 734 N N . ASN A 1 98 ? 14.932 7.746 5.169 1.00 94.12 98 ASN A N 1
ATOM 735 C CA . ASN A 1 98 ? 15.449 6.386 5.301 1.00 94.12 98 ASN A CA 1
ATOM 736 C C . ASN A 1 98 ? 16.012 5.897 3.956 1.00 94.12 98 ASN A C 1
ATOM 738 O O . ASN A 1 98 ? 15.261 5.791 2.990 1.00 94.12 98 ASN A O 1
ATOM 742 N N . MET A 1 99 ? 17.305 5.562 3.916 1.00 95.62 99 MET A N 1
ATOM 743 C CA . MET A 1 99 ? 17.994 5.164 2.680 1.00 95.62 99 MET A CA 1
ATOM 744 C C . MET A 1 99 ? 17.364 3.937 2.017 1.00 95.62 99 MET A C 1
ATOM 746 O O . MET A 1 99 ? 17.094 3.968 0.824 1.00 95.62 99 MET A O 1
ATOM 750 N N . ALA A 1 100 ? 17.038 2.887 2.778 1.00 92.50 100 ALA A N 1
ATOM 751 C CA . ALA A 1 100 ? 16.393 1.694 2.222 1.00 92.50 100 ALA A CA 1
ATOM 752 C C . ALA A 1 100 ? 15.021 2.008 1.593 1.00 92.50 100 ALA A C 1
ATOM 754 O O . ALA A 1 100 ? 14.660 1.448 0.561 1.00 92.50 100 ALA A O 1
ATOM 755 N N . ARG A 1 101 ? 14.255 2.942 2.175 1.00 93.06 101 ARG A N 1
ATOM 756 C CA . ARG A 1 101 ? 13.017 3.446 1.558 1.00 93.06 101 ARG A CA 1
ATOM 757 C C . ARG A 1 101 ? 13.288 4.274 0.310 1.00 93.06 101 ARG A C 1
ATOM 759 O O . ARG A 1 101 ? 12.523 4.157 -0.635 1.00 93.06 101 ARG A O 1
ATOM 766 N N . GLN A 1 102 ? 14.335 5.094 0.295 1.00 96.38 102 GLN A N 1
ATOM 767 C CA . GLN A 1 102 ? 14.702 5.868 -0.891 1.00 96.38 102 GLN A CA 1
ATOM 768 C C . GLN A 1 102 ? 15.083 4.954 -2.058 1.00 96.38 102 GLN A C 1
ATOM 770 O O . GLN A 1 102 ? 14.530 5.132 -3.135 1.00 96.38 102 GLN A O 1
ATOM 775 N N . PHE A 1 103 ? 15.911 3.930 -1.824 1.00 94.88 103 PHE A N 1
ATOM 776 C CA . PHE A 1 103 ? 16.262 2.928 -2.840 1.00 94.88 103 PHE A CA 1
ATOM 777 C C . PHE A 1 103 ? 15.042 2.184 -3.388 1.00 94.88 103 PHE A C 1
ATOM 779 O O . PHE A 1 103 ? 14.946 1.934 -4.584 1.00 94.88 103 PHE A O 1
ATOM 786 N N . TYR A 1 104 ? 14.064 1.872 -2.534 1.00 95.44 104 TYR A N 1
ATOM 787 C CA . TYR A 1 104 ? 12.815 1.258 -2.989 1.00 95.44 104 TYR A CA 1
ATOM 788 C C . TYR A 1 104 ? 12.048 2.148 -3.986 1.00 95.44 104 TYR A C 1
ATOM 790 O O . TYR A 1 104 ? 11.320 1.648 -4.836 1.00 95.44 104 TYR A O 1
ATOM 798 N N . TYR A 1 105 ? 12.186 3.471 -3.875 1.00 97.19 105 TYR A N 1
ATOM 799 C CA . TYR A 1 105 ? 11.438 4.445 -4.669 1.00 97.19 105 TYR A CA 1
ATOM 800 C C . TYR A 1 105 ? 12.122 4.826 -5.987 1.00 97.19 105 TYR A C 1
ATOM 802 O O . TYR A 1 105 ? 11.557 5.595 -6.758 1.00 97.19 105 TYR A O 1
ATOM 810 N N . THR A 1 106 ? 13.332 4.337 -6.246 1.00 95.19 106 THR A N 1
ATOM 811 C CA . THR A 1 106 ? 14.148 4.715 -7.405 1.00 95.19 106 THR A CA 1
ATOM 812 C C . THR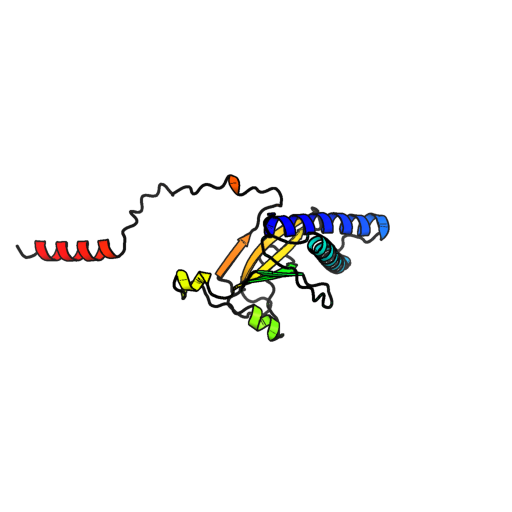 A 1 106 ? 14.161 3.600 -8.448 1.00 95.19 106 THR A C 1
ATOM 814 O O . THR A 1 106 ? 15.212 3.020 -8.709 1.00 95.19 106 THR A O 1
ATOM 817 N N . ASN A 1 107 ? 13.001 3.267 -9.022 1.00 94.00 107 ASN A N 1
ATOM 818 C CA . ASN A 1 107 ? 12.975 2.408 -10.209 1.00 94.00 107 ASN A CA 1
ATOM 819 C C . ASN A 1 107 ? 13.558 3.150 -11.420 1.00 94.00 107 ASN A C 1
ATOM 821 O O . ASN A 1 107 ? 13.430 4.372 -11.522 1.00 94.00 107 ASN A O 1
ATOM 825 N N . THR A 1 108 ? 14.127 2.407 -12.369 1.00 91.06 108 THR A N 1
ATOM 826 C CA . THR A 1 108 ? 14.473 2.940 -13.694 1.00 91.06 108 THR A CA 1
ATOM 827 C C . THR A 1 108 ? 13.198 3.361 -14.426 1.00 91.06 108 THR A C 1
ATOM 829 O O . THR A 1 108 ? 12.240 2.585 -14.481 1.00 91.06 108 THR A O 1
ATOM 832 N N . ALA A 1 109 ? 13.157 4.579 -14.966 1.00 88.94 109 ALA A N 1
ATOM 833 C CA . ALA A 1 109 ? 12.006 5.070 -15.723 1.00 88.94 109 ALA A CA 1
ATOM 834 C C . ALA A 1 109 ? 11.768 4.219 -16.979 1.00 88.94 109 ALA A C 1
ATOM 836 O O . ALA A 1 109 ? 12.723 3.830 -17.649 1.00 88.94 109 ALA A O 1
ATOM 837 N N . LEU A 1 110 ? 10.501 3.936 -17.289 1.00 87.06 110 LEU A N 1
ATOM 838 C CA . LEU A 1 110 ? 10.149 3.102 -18.444 1.00 87.06 110 LEU A CA 1
ATOM 839 C C . LEU A 1 110 ? 10.445 3.769 -19.793 1.00 87.06 110 LEU A C 1
ATOM 841 O O . LEU A 1 110 ? 10.801 3.071 -20.733 1.00 87.06 110 LEU A O 1
ATOM 845 N N . GLU A 1 111 ? 10.363 5.099 -19.875 1.00 84.12 111 GLU A N 1
ATOM 846 C CA . GLU A 1 111 ? 10.584 5.885 -21.104 1.00 84.12 111 GLU A CA 1
ATOM 847 C C . GLU A 1 111 ? 11.968 5.655 -21.748 1.00 84.12 111 GLU A C 1
ATOM 849 O O . GLU A 1 111 ? 12.136 5.857 -22.943 1.00 84.12 111 GLU A O 1
ATOM 854 N N . GLY A 1 112 ? 12.957 5.191 -20.975 1.00 73.31 112 GLY A N 1
ATOM 855 C CA . GLY A 1 112 ? 14.314 4.913 -21.459 1.00 73.31 112 GLY A CA 1
ATOM 856 C C . GLY A 1 112 ? 14.652 3.432 -21.648 1.00 73.31 112 GLY A C 1
ATOM 857 O O . GLY A 1 112 ? 15.820 3.120 -21.872 1.00 73.31 112 GLY A O 1
ATOM 858 N N . LEU A 1 113 ? 13.690 2.517 -21.496 1.00 81.38 113 LEU A N 1
ATOM 859 C CA . LEU A 1 113 ? 13.922 1.074 -21.610 1.00 81.38 113 LEU A CA 1
ATOM 860 C C . LEU A 1 113 ? 13.372 0.539 -22.933 1.00 81.38 113 LEU A C 1
ATOM 862 O O . LEU A 1 113 ? 12.239 0.838 -23.308 1.00 81.38 113 LEU A O 1
ATOM 866 N N . ALA A 1 114 ? 14.144 -0.311 -23.614 1.00 81.31 114 ALA A N 1
ATOM 867 C CA . ALA A 1 114 ? 13.599 -1.101 -24.710 1.00 81.31 114 ALA A CA 1
ATOM 868 C C . ALA A 1 114 ? 12.505 -2.043 -24.172 1.00 81.31 114 ALA A C 1
ATOM 870 O O . ALA A 1 114 ? 12.583 -2.520 -23.038 1.00 81.31 114 ALA A O 1
ATOM 871 N N . VAL A 1 115 ? 11.488 -2.334 -24.991 1.00 74.50 115 VAL A N 1
ATOM 872 C CA . VAL A 1 115 ? 10.320 -3.137 -24.578 1.00 74.50 115 VAL A CA 1
ATOM 873 C C . VAL A 1 115 ? 10.706 -4.476 -23.931 1.00 74.50 115 VAL A C 1
ATOM 875 O O . VAL A 1 115 ? 10.138 -4.782 -22.885 1.00 74.50 115 VAL A O 1
ATOM 878 N N . PRO A 1 116 ? 11.673 -5.263 -24.451 1.00 75.00 116 PRO A N 1
ATOM 879 C CA . PRO A 1 116 ? 12.092 -6.492 -23.781 1.00 75.00 116 PRO A CA 1
ATOM 880 C C . PRO A 1 116 ? 12.663 -6.219 -22.387 1.00 75.00 116 PRO A C 1
ATOM 882 O O . PRO A 1 116 ? 12.280 -6.884 -21.428 1.00 75.00 116 PRO A O 1
ATOM 885 N N . ASP A 1 117 ? 13.517 -5.203 -22.253 1.00 77.38 117 ASP A N 1
ATOM 886 C CA . ASP A 1 117 ? 14.201 -4.877 -21.000 1.00 77.38 117 ASP A CA 1
ATOM 887 C C . ASP A 1 117 ? 13.218 -4.449 -19.910 1.00 77.38 117 ASP A C 1
ATOM 889 O O . ASP A 1 117 ? 13.396 -4.811 -18.747 1.00 77.38 117 ASP A O 1
ATOM 893 N N . ALA A 1 118 ? 12.136 -3.755 -20.278 1.00 74.44 118 ALA A N 1
ATOM 894 C CA . ALA A 1 118 ? 11.086 -3.362 -19.345 1.00 74.44 118 ALA A CA 1
ATOM 895 C C . ALA A 1 118 ? 10.452 -4.561 -18.614 1.00 74.44 118 ALA A C 1
ATOM 897 O O . ALA A 1 118 ? 10.078 -4.415 -17.456 1.00 74.44 118 ALA A O 1
ATOM 898 N N . PHE A 1 119 ? 10.376 -5.745 -19.234 1.00 73.88 119 PHE A N 1
ATOM 899 C CA . PHE A 1 119 ? 9.808 -6.946 -18.603 1.00 73.88 119 PHE A CA 1
ATOM 900 C C . PHE A 1 119 ? 10.799 -7.725 -17.728 1.00 73.88 119 PHE A C 1
ATOM 902 O O . PHE A 1 119 ? 10.368 -8.509 -16.881 1.00 73.88 119 PHE A O 1
ATOM 909 N N . TYR A 1 120 ? 12.108 -7.531 -17.918 1.00 76.50 120 TYR A N 1
ATOM 910 C CA . TYR A 1 120 ? 13.148 -8.281 -17.202 1.00 76.50 120 TYR A CA 1
ATOM 911 C C . TYR A 1 120 ? 13.805 -7.503 -16.060 1.00 76.50 120 TYR A C 1
ATOM 913 O O . TYR A 1 120 ? 14.592 -8.085 -15.314 1.00 76.50 120 TYR A O 1
ATOM 921 N N . VAL A 1 121 ? 13.503 -6.210 -15.904 1.00 82.69 121 VAL A N 1
ATOM 922 C CA . VAL A 1 121 ? 14.003 -5.409 -14.782 1.00 82.69 121 VAL A CA 1
ATOM 923 C C . VAL A 1 121 ? 13.130 -5.570 -13.536 1.00 82.69 121 VAL A C 1
ATOM 925 O O . VAL A 1 121 ? 11.907 -5.670 -13.596 1.00 82.69 121 VAL A O 1
ATOM 928 N N . GLN A 1 122 ? 13.767 -5.505 -12.370 1.00 88.75 122 GLN A N 1
ATOM 929 C CA . GLN A 1 122 ? 13.076 -5.411 -11.090 1.00 88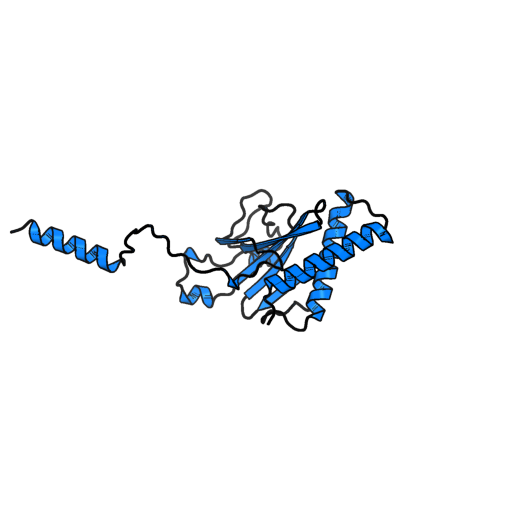.75 122 GLN A CA 1
ATOM 930 C C . GLN A 1 122 ? 12.159 -4.179 -11.045 1.00 88.75 122 GLN A C 1
ATOM 932 O O . GLN A 1 122 ? 12.590 -3.048 -11.296 1.00 88.75 122 GLN A O 1
ATOM 937 N N . HIS A 1 123 ? 10.905 -4.383 -10.640 1.00 93.94 123 HIS A N 1
ATOM 938 C CA . HIS A 1 123 ? 9.981 -3.297 -10.341 1.00 93.94 123 HIS A CA 1
ATOM 939 C C . HIS A 1 123 ? 9.528 -3.305 -8.886 1.00 93.94 123 HIS A C 1
ATOM 941 O O . HIS A 1 123 ? 9.037 -4.295 -8.346 1.00 93.94 123 HIS A O 1
ATOM 947 N N . ASN A 1 124 ? 9.636 -2.142 -8.260 1.00 96.69 124 ASN A N 1
ATOM 948 C CA . ASN A 1 124 ? 9.146 -1.879 -6.921 1.00 96.69 124 ASN A CA 1
ATOM 949 C C . ASN A 1 124 ? 7.881 -1.029 -7.015 1.00 96.69 124 ASN A C 1
ATOM 951 O O . ASN A 1 124 ? 7.920 0.100 -7.500 1.00 96.69 124 ASN A O 1
ATOM 955 N N . TYR A 1 125 ? 6.765 -1.548 -6.521 1.00 97.44 125 TYR A N 1
ATOM 956 C CA . TYR A 1 125 ? 5.460 -0.903 -6.596 1.00 97.44 125 TYR A CA 1
ATOM 957 C C . TYR A 1 125 ? 4.961 -0.476 -5.216 1.00 97.44 125 TYR A C 1
ATOM 959 O O . TYR A 1 125 ? 5.248 -1.099 -4.189 1.00 97.44 125 TYR A O 1
ATOM 967 N N . LEU A 1 126 ? 4.160 0.579 -5.187 1.00 97.69 126 LEU A N 1
ATOM 968 C CA . LEU A 1 126 ? 3.383 1.001 -4.033 1.00 97.69 126 LEU A CA 1
ATOM 969 C C . LEU A 1 126 ? 1.918 0.701 -4.324 1.00 97.69 126 LEU A C 1
ATOM 971 O O . LEU A 1 126 ? 1.359 1.230 -5.281 1.00 97.69 126 LEU A O 1
ATOM 975 N N . LEU A 1 127 ? 1.291 -0.116 -3.487 1.00 97.31 127 LEU A N 1
ATOM 976 C CA . LEU A 1 127 ? -0.157 -0.223 -3.456 1.00 97.31 127 LEU A CA 1
ATOM 977 C C . LEU A 1 127 ? -0.673 0.725 -2.382 1.00 97.31 127 LE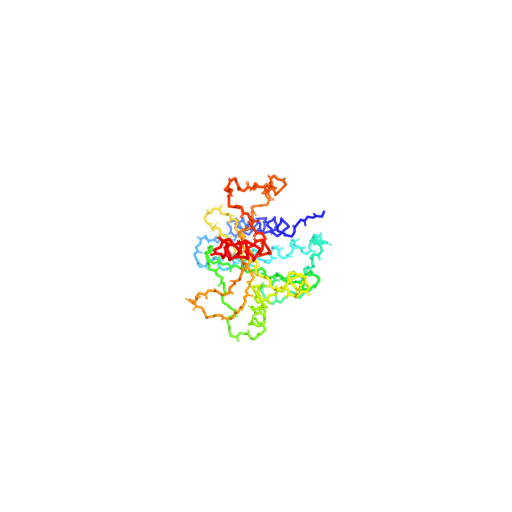U A C 1
ATOM 979 O O . LEU A 1 127 ? -0.498 0.500 -1.186 1.00 97.31 127 LEU A O 1
ATOM 983 N N . LEU A 1 128 ? -1.263 1.826 -2.809 1.00 97.25 128 LEU A N 1
ATOM 984 C CA . LEU A 1 128 ? -1.862 2.803 -1.922 1.00 97.25 128 LEU A CA 1
ATOM 985 C C . LEU A 1 128 ? -3.293 2.379 -1.627 1.00 97.25 128 LEU A C 1
ATOM 987 O O . LEU A 1 128 ? -4.041 2.052 -2.544 1.00 97.25 128 LEU A O 1
ATOM 991 N N . TRP A 1 129 ? -3.676 2.408 -0.358 1.00 96.06 129 TRP A N 1
ATOM 992 C CA . TRP A 1 129 ? -5.058 2.208 0.053 1.00 96.06 129 TRP A CA 1
ATOM 993 C C . TRP A 1 129 ? -5.539 3.383 0.891 1.00 96.06 129 TRP A C 1
ATOM 995 O O . TRP A 1 129 ? -4.767 4.010 1.621 1.00 96.06 129 TRP A O 1
ATOM 1005 N N . ARG A 1 130 ? -6.830 3.674 0.788 1.00 94.06 130 ARG A N 1
ATOM 1006 C CA . ARG A 1 130 ? -7.515 4.649 1.636 1.00 94.06 130 ARG A CA 1
ATOM 1007 C C . ARG A 1 130 ? -8.817 4.055 2.138 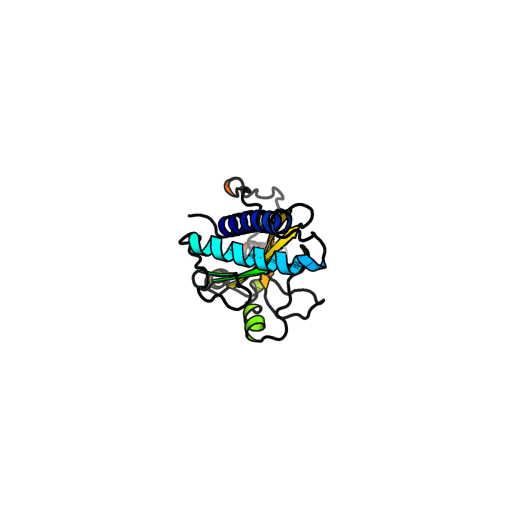1.00 94.06 130 ARG A C 1
ATOM 1009 O O . ARG A 1 130 ? -9.482 3.344 1.389 1.00 94.06 130 ARG A O 1
ATOM 1016 N N . GLN A 1 131 ? -9.169 4.394 3.370 1.00 90.81 131 GLN A N 1
ATOM 1017 C CA . GLN A 1 131 ? -10.469 4.099 3.955 1.00 90.81 131 GLN A CA 1
ATOM 1018 C C . GLN A 1 131 ? -11.304 5.377 3.975 1.00 90.81 131 GLN A C 1
ATOM 1020 O O . GLN A 1 131 ? -10.894 6.395 4.537 1.00 90.81 131 GLN A O 1
ATOM 1025 N N . GLY A 1 132 ? -12.492 5.330 3.383 1.00 88.75 132 GLY A N 1
ATOM 1026 C CA . GLY A 1 132 ? -13.516 6.333 3.620 1.00 88.75 132 GLY A CA 1
ATOM 1027 C C . GLY A 1 132 ? -14.120 6.101 4.997 1.00 88.75 132 GLY A C 1
ATOM 1028 O O . GLY A 1 132 ? -15.086 5.368 5.109 1.00 88.75 132 GLY A O 1
ATOM 1029 N N . PHE A 1 133 ? -13.582 6.703 6.062 1.00 82.31 133 PHE A N 1
ATOM 1030 C CA . PHE A 1 133 ? -14.078 6.454 7.429 1.00 82.31 133 PHE A CA 1
ATOM 1031 C C . PHE A 1 133 ? -15.579 6.733 7.614 1.00 82.31 133 PHE A C 1
ATOM 1033 O O . PHE A 1 133 ? -16.182 6.166 8.516 1.00 82.31 133 PHE A O 1
ATOM 1040 N N . ALA A 1 134 ? -16.181 7.589 6.783 1.00 80.44 134 ALA A N 1
ATOM 1041 C CA . ALA A 1 134 ? -17.621 7.840 6.795 1.00 80.44 134 ALA A CA 1
ATOM 1042 C C . ALA A 1 134 ? -18.435 6.776 6.034 1.00 80.44 134 ALA A C 1
ATOM 1044 O O . ALA A 1 134 ? -19.552 6.471 6.438 1.00 80.44 134 ALA A O 1
ATOM 1045 N N . THR A 1 135 ? -17.894 6.227 4.941 1.00 82.25 135 THR A N 1
ATOM 1046 C CA . THR A 1 135 ? -18.604 5.305 4.035 1.00 82.25 135 THR A CA 1
ATOM 1047 C C . THR A 1 135 ? -18.231 3.837 4.250 1.00 82.25 135 THR A C 1
ATOM 1049 O O . THR A 1 135 ? -18.938 2.951 3.792 1.00 82.25 135 THR A O 1
ATOM 1052 N N . GLY A 1 136 ? -17.118 3.561 4.931 1.00 79.00 136 GLY A N 1
ATOM 1053 C CA . GLY A 1 136 ? -16.508 2.233 5.026 1.00 79.00 136 GLY A CA 1
ATOM 1054 C C . GLY A 1 136 ? -15.813 1.773 3.739 1.00 79.00 136 GLY A C 1
ATOM 1055 O O . GLY A 1 136 ? -15.218 0.699 3.724 1.00 79.00 136 GLY A O 1
ATOM 1056 N N . GLU A 1 137 ? -15.853 2.571 2.670 1.00 86.62 137 GLU A N 1
ATOM 1057 C CA . GLU A 1 137 ? -15.333 2.178 1.362 1.00 86.62 137 GLU A CA 1
ATOM 1058 C C . GLU A 1 137 ? -13.804 2.146 1.341 1.00 86.62 137 GLU A C 1
ATOM 1060 O O . GLU A 1 137 ? -13.123 3.004 1.917 1.00 86.62 137 GLU A O 1
ATOM 1065 N N . ILE A 1 138 ? -13.263 1.175 0.608 1.00 91.81 138 ILE A N 1
ATOM 1066 C CA . ILE A 1 138 ? -11.836 1.056 0.331 1.00 91.81 138 ILE A CA 1
ATOM 1067 C C . ILE A 1 138 ? -11.584 1.400 -1.128 1.00 91.81 138 ILE A C 1
ATOM 1069 O O . ILE A 1 138 ? -12.250 0.892 -2.024 1.00 91.81 138 ILE A O 1
ATOM 1073 N N . ALA A 1 139 ? -10.570 2.226 -1.367 1.00 92.81 139 ALA A N 1
ATOM 1074 C CA . ALA A 1 139 ? -10.037 2.428 -2.707 1.00 92.81 139 ALA A CA 1
ATOM 1075 C C . ALA A 1 139 ? -8.558 2.056 -2.743 1.00 92.81 139 ALA A C 1
ATOM 1077 O O . ALA A 1 139 ? -7.806 2.377 -1.815 1.00 92.81 139 ALA A O 1
ATOM 1078 N N . LEU A 1 140 ? -8.157 1.413 -3.836 1.00 94.88 140 LEU A N 1
ATOM 1079 C CA . LEU A 1 140 ? -6.795 0.975 -4.098 1.00 94.88 140 LEU A CA 1
ATOM 1080 C C . LEU A 1 140 ? -6.215 1.721 -5.302 1.00 94.88 140 LEU A C 1
ATOM 1082 O O . LEU A 1 140 ? -6.902 1.962 -6.291 1.00 94.88 140 LEU A O 1
ATOM 1086 N N . ARG A 1 141 ? -4.931 2.068 -5.235 1.00 95.50 141 ARG A N 1
ATOM 1087 C CA . ARG A 1 141 ? -4.190 2.702 -6.330 1.00 95.50 141 ARG A CA 1
ATOM 1088 C C . ARG A 1 141 ? -2.779 2.140 -6.396 1.00 95.50 141 ARG A C 1
ATOM 1090 O O . ARG A 1 141 ? -2.038 2.219 -5.421 1.00 95.50 141 ARG A O 1
ATOM 1097 N N . LEU A 1 142 ? -2.398 1.589 -7.538 1.00 96.44 142 LEU A N 1
ATOM 1098 C CA . LEU A 1 142 ? -1.045 1.113 -7.799 1.00 96.44 142 LEU A CA 1
ATOM 1099 C C . LEU A 1 142 ? -0.192 2.264 -8.340 1.00 96.44 142 LEU A C 1
ATOM 1101 O O . LEU A 1 142 ? -0.627 2.994 -9.228 1.00 96.44 142 LEU A O 1
ATOM 1105 N N . VAL A 1 143 ? 1.021 2.416 -7.813 1.00 97.38 143 VAL A N 1
ATOM 1106 C CA . VAL A 1 143 ? 1.989 3.438 -8.225 1.00 97.38 143 VAL A CA 1
ATOM 1107 C C . VAL A 1 143 ? 3.374 2.813 -8.385 1.00 97.38 143 VAL A C 1
ATOM 1109 O O . VAL A 1 143 ? 3.817 2.075 -7.505 1.00 97.38 143 VAL A O 1
ATOM 1112 N N . ARG A 1 144 ? 4.092 3.149 -9.460 1.00 97.12 144 ARG A N 1
ATOM 1113 C CA . ARG A 1 144 ? 5.511 2.803 -9.648 1.00 97.12 144 ARG A CA 1
ATOM 1114 C C . ARG A 1 144 ? 6.379 4.056 -9.464 1.00 97.12 144 ARG A C 1
ATOM 1116 O O . ARG A 1 144 ? 6.386 4.921 -10.336 1.00 97.12 144 ARG A O 1
ATOM 1123 N N . PRO A 1 145 ? 7.061 4.221 -8.317 1.00 97.38 145 PRO A N 1
ATOM 1124 C CA . PRO A 1 145 ? 7.898 5.391 -8.062 1.00 97.38 145 PRO A CA 1
ATOM 1125 C C . PRO A 1 145 ? 9.210 5.334 -8.861 1.00 97.38 145 PRO A C 1
ATOM 1127 O O . PRO A 1 145 ? 9.818 4.275 -8.965 1.00 97.38 145 PRO A O 1
ATOM 1130 N N . ILE A 1 146 ? 9.680 6.470 -9.375 1.00 96.81 146 ILE A N 1
ATOM 1131 C CA . ILE A 1 146 ? 10.925 6.571 -10.173 1.00 96.81 146 ILE A CA 1
ATOM 1132 C C . ILE A 1 146 ? 11.940 7.552 -9.575 1.00 96.81 146 ILE A C 1
ATOM 1134 O O . ILE A 1 146 ? 12.872 8.014 -10.226 1.00 96.81 146 ILE A O 1
ATOM 1138 N N . GLY A 1 147 ? 11.753 7.937 -8.316 1.00 96.19 147 GLY A N 1
ATOM 1139 C CA . GLY A 1 147 ? 12.674 8.842 -7.659 1.00 96.19 147 GLY A CA 1
ATOM 1140 C C . GLY A 1 147 ? 12.267 9.225 -6.250 1.00 96.19 147 GLY A C 1
ATOM 1141 O O . GLY A 1 147 ? 11.217 8.860 -5.733 1.00 96.19 147 GLY A O 1
ATOM 1142 N N . VAL A 1 148 ? 13.121 10.032 -5.630 1.00 97.00 148 VAL A N 1
ATOM 1143 C CA . VAL A 1 148 ? 12.895 10.587 -4.295 1.00 97.00 148 VAL A CA 1
ATOM 1144 C C . VAL A 1 148 ? 12.310 11.996 -4.405 1.00 97.00 148 VAL A C 1
ATOM 1146 O O . VAL A 1 148 ? 12.746 12.812 -5.227 1.00 97.00 148 VAL A O 1
ATOM 1149 N N . TRP A 1 149 ? 11.343 12.294 -3.538 1.00 96.88 149 TRP A N 1
ATOM 1150 C CA . TRP A 1 149 ? 10.778 13.628 -3.329 1.00 96.88 149 TRP A CA 1
ATOM 1151 C C . TRP A 1 149 ? 10.606 13.915 -1.832 1.00 96.88 149 TRP A C 1
ATOM 1153 O O . TRP A 1 149 ? 10.659 13.011 -0.993 1.00 96.88 149 TRP A O 1
ATOM 1163 N N . LYS A 1 150 ? 10.439 15.196 -1.484 1.00 94.44 150 LYS A N 1
ATOM 1164 C CA . LYS A 1 150 ? 10.134 15.635 -0.113 1.00 94.44 150 LYS A CA 1
ATOM 1165 C C . LYS A 1 150 ? 8.620 15.660 0.103 1.00 94.44 150 LYS A C 1
ATOM 1167 O O . LYS A 1 150 ? 7.855 15.765 -0.849 1.00 94.44 150 LYS A O 1
ATOM 1172 N N . PHE A 1 151 ? 8.188 15.597 1.361 1.00 89.25 151 PHE A N 1
ATOM 1173 C CA . PHE A 1 151 ? 6.782 15.821 1.699 1.00 89.25 151 PHE A CA 1
ATOM 1174 C C . PHE A 1 151 ? 6.319 17.194 1.182 1.00 89.25 151 PHE A C 1
ATOM 1176 O O . PHE A 1 151 ? 7.057 18.169 1.306 1.00 89.25 151 PHE A O 1
ATOM 1183 N N . GLY A 1 152 ? 5.132 17.247 0.575 1.00 87.69 152 GLY A N 1
ATOM 1184 C CA . GLY A 1 152 ? 4.581 18.452 -0.057 1.00 87.69 152 GLY A CA 1
ATOM 1185 C C . GLY A 1 152 ? 5.096 18.744 -1.471 1.00 87.69 152 GLY A C 1
ATOM 1186 O O . GLY A 1 152 ? 4.527 19.592 -2.148 1.00 87.69 152 GLY A O 1
ATOM 1187 N N . MET A 1 153 ? 6.126 18.037 -1.947 1.00 93.69 153 MET A N 1
ATOM 1188 C CA . MET A 1 153 ? 6.585 18.150 -3.335 1.00 93.69 153 MET A CA 1
ATOM 1189 C C . MET A 1 153 ? 5.819 17.179 -4.244 1.00 93.69 153 MET A C 1
ATOM 1191 O O . MET A 1 153 ? 5.375 16.130 -3.761 1.00 93.69 153 MET A O 1
ATOM 1195 N N . PRO A 1 154 ? 5.722 17.469 -5.556 1.00 94.50 154 PRO A N 1
ATOM 1196 C CA . PRO A 1 154 ? 5.165 16.536 -6.527 1.00 94.50 154 PRO A CA 1
ATOM 1197 C C . PRO A 1 154 ? 5.846 15.166 -6.450 1.00 94.50 154 PRO A C 1
ATOM 1199 O O . PRO A 1 154 ? 7.076 15.063 -6.390 1.00 94.50 154 PRO A O 1
ATOM 1202 N N . ALA A 1 155 ? 5.028 14.114 -6.423 1.00 96.06 155 ALA A N 1
ATOM 1203 C CA . ALA A 1 155 ? 5.511 12.743 -6.413 1.00 96.06 155 ALA A CA 1
ATOM 1204 C C . ALA A 1 155 ? 6.115 12.368 -7.770 1.00 96.06 155 ALA A C 1
ATOM 1206 O O . ALA A 1 155 ? 5.639 12.824 -8.806 1.00 96.06 155 ALA A O 1
ATOM 1207 N N . LYS A 1 156 ? 7.143 11.516 -7.756 1.00 96.62 156 LYS A N 1
ATOM 1208 C CA . LYS A 1 156 ? 7.831 11.047 -8.965 1.00 96.62 156 LYS A CA 1
ATOM 1209 C C . LYS A 1 156 ? 7.444 9.599 -9.244 1.00 96.62 156 LYS A C 1
ATOM 1211 O O . LYS A 1 156 ? 7.895 8.701 -8.533 1.00 96.62 156 LYS A O 1
ATOM 1216 N N . TRP A 1 157 ? 6.610 9.380 -10.249 1.00 96.19 157 TRP A N 1
ATOM 1217 C CA . TRP A 1 157 ? 6.139 8.065 -10.683 1.00 96.19 157 TRP A CA 1
ATOM 1218 C C . TRP A 1 157 ? 5.916 8.076 -12.197 1.00 96.19 157 TRP A C 1
ATOM 1220 O O . TRP A 1 157 ? 5.664 9.140 -12.754 1.00 96.19 157 TRP A O 1
ATOM 1230 N N . ASP A 1 158 ? 6.007 6.914 -12.840 1.00 94.62 158 ASP A N 1
ATOM 1231 C CA . ASP A 1 158 ? 5.682 6.741 -14.266 1.00 94.62 158 ASP A CA 1
ATOM 1232 C C . ASP A 1 158 ? 4.417 5.904 -14.494 1.00 94.62 158 ASP A C 1
ATOM 1234 O O . ASP A 1 158 ? 3.691 6.137 -15.453 1.00 94.62 158 ASP A O 1
ATOM 1238 N N . ILE A 1 159 ? 4.079 5.002 -13.567 1.00 94.38 159 ILE A N 1
ATOM 1239 C CA . ILE A 1 159 ? 2.793 4.291 -13.557 1.00 94.38 159 ILE A CA 1
ATOM 1240 C C . ILE A 1 159 ? 1.951 4.744 -12.366 1.00 94.38 159 ILE A C 1
ATOM 1242 O O . ILE A 1 159 ? 2.416 4.758 -11.222 1.00 94.38 159 ILE A O 1
ATOM 1246 N N . SER A 1 160 ? 0.680 5.045 -12.633 1.00 95.12 160 SER A N 1
ATOM 1247 C CA . SER A 1 160 ? -0.349 5.282 -11.625 1.00 95.12 160 SER A CA 1
ATOM 1248 C C . SER A 1 160 ? -1.707 4.811 -12.139 1.00 95.12 160 SER A C 1
ATOM 1250 O O . SER A 1 160 ? -2.268 5.435 -13.034 1.00 95.12 160 SER A O 1
ATOM 1252 N N . MET A 1 161 ? -2.283 3.788 -11.513 1.00 94.00 161 MET A N 1
ATOM 1253 C CA . MET A 1 161 ? -3.602 3.267 -11.882 1.00 94.00 161 MET A CA 1
ATOM 1254 C C . MET A 1 161 ? -4.471 3.037 -10.649 1.00 94.00 161 MET A C 1
ATOM 1256 O O . MET A 1 161 ? -4.000 2.520 -9.634 1.00 94.00 161 MET A O 1
ATOM 1260 N N . ASN A 1 162 ? -5.744 3.419 -10.726 1.00 92.44 162 ASN A N 1
ATOM 1261 C CA . ASN A 1 162 ? -6.722 3.014 -9.722 1.00 92.44 162 ASN A CA 1
ATOM 1262 C C . ASN A 1 162 ? -7.064 1.544 -9.956 1.00 92.44 162 ASN A C 1
ATOM 1264 O O . ASN A 1 162 ? -7.234 1.124 -11.098 1.00 92.44 162 ASN A O 1
ATOM 1268 N N . LEU A 1 163 ? -7.122 0.765 -8.881 1.00 89.44 163 LEU A N 1
ATOM 1269 C CA . LEU A 1 163 ? -7.563 -0.618 -8.952 1.00 89.44 163 LEU A CA 1
ATOM 1270 C C . LEU A 1 163 ? -9.025 -0.675 -8.530 1.00 89.44 163 LEU A C 1
ATOM 1272 O O . LEU A 1 163 ? -9.400 -0.080 -7.516 1.00 89.44 163 LEU A O 1
ATOM 1276 N N . GLY A 1 164 ? -9.804 -1.404 -9.319 1.00 80.31 164 GLY A N 1
ATOM 1277 C CA . GLY A 1 164 ? -11.220 -1.621 -9.090 1.00 80.31 164 GLY A CA 1
ATOM 1278 C C . GLY A 1 164 ? -11.562 -2.257 -7.747 1.00 80.31 164 GLY A C 1
ATOM 1279 O O . GLY A 1 164 ? -10.703 -2.811 -7.041 1.00 80.31 164 GLY A O 1
ATOM 1280 N N . GLY A 1 165 ? -12.849 -2.193 -7.410 1.00 78.12 165 GLY A N 1
ATOM 1281 C CA . GLY A 1 165 ? -13.436 -2.945 -6.304 1.00 78.12 165 GLY A CA 1
ATOM 1282 C C . GLY A 1 165 ? -13.191 -4.463 -6.406 1.00 78.12 165 GLY A C 1
ATOM 1283 O O . GLY A 1 165 ? -12.769 -4.969 -7.445 1.00 78.12 165 GLY A O 1
ATOM 1284 N N . PRO A 1 166 ? -13.455 -5.233 -5.336 1.00 68.81 166 PRO A N 1
ATOM 1285 C CA . PRO A 1 166 ? -13.252 -6.688 -5.347 1.00 68.81 166 PRO A CA 1
ATOM 1286 C C . PRO A 1 166 ? -14.151 -7.408 -6.375 1.00 68.81 166 PRO A C 1
ATOM 1288 O O . PRO A 1 166 ? -13.768 -8.466 -6.898 1.00 68.81 166 PRO A O 1
ATOM 1291 N N . ASP A 1 167 ? -15.295 -6.796 -6.689 1.00 71.38 167 ASP A N 1
ATOM 1292 C CA . ASP A 1 167 ? -16.317 -7.290 -7.615 1.00 71.38 167 ASP A CA 1
ATOM 1293 C C . ASP A 1 167 ? -16.179 -6.727 -9.037 1.00 71.38 167 ASP A C 1
ATOM 1295 O O . ASP A 1 167 ? -16.908 -7.152 -9.929 1.00 71.38 167 ASP A O 1
ATOM 1299 N N . GLU A 1 168 ? -15.236 -5.807 -9.279 1.00 68.00 168 GLU A N 1
ATOM 1300 C CA . GLU A 1 168 ? -14.940 -5.359 -10.640 1.00 68.00 168 GLU A CA 1
ATOM 1301 C C . GLU A 1 168 ? -14.260 -6.500 -11.401 1.00 68.00 168 GLU A C 1
ATOM 1303 O O . GLU A 1 168 ? -13.114 -6.878 -11.134 1.00 68.00 168 GLU A O 1
ATOM 1308 N N . ASP A 1 169 ? -15.015 -7.098 -12.319 1.00 61.62 169 ASP A N 1
ATOM 1309 C CA . ASP A 1 169 ? -14.521 -8.126 -13.215 1.00 61.62 169 ASP A CA 1
ATOM 1310 C C . ASP A 1 169 ? -13.928 -7.479 -14.468 1.00 61.62 169 ASP A C 1
ATOM 1312 O O . ASP A 1 169 ? -14.618 -6.810 -15.235 1.00 61.62 169 ASP A O 1
ATOM 1316 N N . PHE A 1 170 ? -12.629 -7.690 -14.682 1.00 60.44 170 PHE A N 1
ATOM 1317 C CA . PHE A 1 170 ? -11.951 -7.209 -15.882 1.00 60.44 170 PHE A CA 1
ATOM 1318 C C . PHE A 1 170 ? -12.239 -8.082 -17.111 1.00 60.44 170 PHE A C 1
ATOM 1320 O O . PHE A 1 170 ? -11.828 -7.727 -18.212 1.00 60.44 170 PHE A O 1
ATOM 1327 N N . SER A 1 171 ? -12.950 -9.206 -16.950 1.00 58.34 171 SER A N 1
ATOM 1328 C CA . SER A 1 171 ? -13.312 -10.099 -18.057 1.00 58.34 171 SER A CA 1
ATOM 1329 C C . SER A 1 171 ? -14.170 -9.422 -19.134 1.00 58.34 171 SER A C 1
ATOM 1331 O O . SER A 1 171 ? -14.174 -9.871 -20.278 1.00 58.34 171 SER A O 1
ATOM 1333 N N . SER A 1 172 ? -14.858 -8.325 -18.798 1.00 56.34 172 SER A N 1
ATOM 1334 C CA . SER A 1 172 ? -15.672 -7.549 -19.736 1.00 56.34 172 SER A CA 1
ATOM 1335 C C . SER A 1 172 ? -14.911 -6.432 -20.456 1.00 56.34 172 SER A C 1
ATOM 1337 O O . SER A 1 172 ? -15.499 -5.767 -21.307 1.00 56.34 172 SER A O 1
ATOM 1339 N N . PHE A 1 173 ? -13.637 -6.184 -20.127 1.00 53.16 173 PHE A N 1
ATOM 1340 C CA . PHE A 1 173 ? -12.836 -5.192 -20.842 1.00 53.16 173 PHE A CA 1
ATOM 1341 C C . PHE A 1 173 ? -12.396 -5.782 -22.178 1.00 53.16 173 PHE A C 1
ATOM 1343 O O . PHE A 1 173 ? -11.574 -6.693 -22.236 1.00 53.16 173 PHE A O 1
ATOM 1350 N N . TYR A 1 174 ? -12.936 -5.235 -23.258 1.00 60.47 174 TYR A N 1
ATOM 1351 C CA . TYR A 1 174 ? -12.427 -5.456 -24.600 1.00 60.47 174 TYR A CA 1
ATOM 1352 C C . TYR A 1 174 ? -11.663 -4.212 -25.044 1.00 60.47 174 TYR A C 1
ATOM 1354 O O . TYR A 1 174 ? -11.979 -3.088 -24.650 1.00 60.47 174 TYR A O 1
ATOM 1362 N N . PHE A 1 175 ? -10.624 -4.417 -25.847 1.00 69.06 175 PHE A N 1
ATOM 1363 C CA . PHE A 1 175 ? -9.955 -3.313 -26.513 1.00 69.06 175 PHE A CA 1
ATOM 1364 C C . PHE A 1 175 ? -10.931 -2.737 -27.539 1.00 69.06 175 PHE A C 1
ATOM 1366 O O . PHE A 1 175 ? -11.335 -3.443 -28.464 1.00 69.06 175 PHE A O 1
ATOM 1373 N N . GLN A 1 176 ? -11.341 -1.487 -27.351 1.00 64.31 176 GLN A N 1
ATOM 1374 C CA . GLN A 1 176 ? -12.069 -0.745 -28.366 1.00 64.31 176 GLN A CA 1
ATOM 1375 C C . GLN A 1 176 ? -11.024 0.057 -29.146 1.00 64.31 176 GLN A C 1
ATOM 1377 O O . GLN A 1 176 ? -10.537 1.056 -28.612 1.00 64.31 176 GLN A O 1
ATOM 1382 N N . PRO A 1 177 ? -10.602 -0.389 -30.345 1.00 59.25 177 PRO A N 1
ATOM 1383 C CA . PRO A 1 177 ? -9.799 0.469 -31.204 1.00 59.25 177 PRO A CA 1
ATOM 1384 C C . PRO A 1 177 ? -10.601 1.752 -31.440 1.00 59.25 177 PRO A C 1
ATOM 1386 O O . PRO A 1 177 ? -11.789 1.687 -31.760 1.00 59.25 177 PRO A O 1
ATOM 1389 N N . SER A 1 178 ? -9.991 2.910 -31.190 1.00 57.62 178 SER A N 1
ATOM 1390 C CA . SER A 1 178 ? -10.614 4.184 -31.529 1.00 57.62 178 SER A CA 1
ATOM 1391 C C . SER A 1 178 ? -10.805 4.227 -33.042 1.00 57.62 178 SER A C 1
ATOM 1393 O O . SER A 1 178 ? -9.856 3.995 -33.783 1.00 57.62 178 SER A O 1
ATOM 1395 N N . GLU A 1 179 ? -12.022 4.529 -33.490 1.00 56.47 179 GLU A N 1
ATOM 1396 C CA . GLU A 1 179 ? -12.339 4.785 -34.904 1.00 56.47 179 GLU A CA 1
ATOM 1397 C C . GLU A 1 179 ? -11.779 6.131 -35.397 1.00 56.47 179 GLU A C 1
ATOM 1399 O O . GLU A 1 179 ? -12.061 6.539 -36.520 1.00 56.47 179 GLU A O 1
ATOM 1404 N N . ASP A 1 180 ? -10.982 6.825 -34.579 1.00 57.19 180 ASP A N 1
ATOM 1405 C CA . ASP A 1 180 ? -10.146 7.915 -35.059 1.00 57.19 180 ASP A CA 1
ATOM 1406 C C . ASP A 1 180 ? -9.086 7.299 -35.979 1.00 57.19 180 ASP A C 1
ATOM 1408 O O . ASP A 1 180 ? -8.054 6.797 -35.531 1.00 57.19 180 ASP A O 1
ATOM 1412 N N . GLU A 1 181 ? -9.398 7.291 -37.276 1.00 55.34 181 GLU A N 1
ATOM 1413 C CA . GLU A 1 181 ? -8.521 6.973 -38.403 1.00 55.34 181 GLU A CA 1
ATOM 1414 C C . GLU A 1 181 ? -7.352 7.978 -38.494 1.00 55.34 181 GLU A C 1
ATOM 1416 O O . GLU A 1 181 ? -7.103 8.585 -39.534 1.00 55.34 181 GLU A O 1
ATOM 1421 N N . GLU A 1 182 ? -6.594 8.179 -37.416 1.00 56.44 182 GLU A N 1
ATOM 1422 C CA . GLU A 1 182 ? -5.203 8.579 -37.569 1.00 56.44 182 GLU A CA 1
ATOM 1423 C C . GLU A 1 182 ? -4.473 7.348 -38.093 1.00 56.44 182 GLU A C 1
ATOM 1425 O O . GLU A 1 182 ? -4.135 6.427 -37.350 1.00 56.44 182 GLU A O 1
ATOM 1430 N N . GLU A 1 183 ? -4.322 7.311 -39.418 1.00 58.41 183 GLU A N 1
ATOM 1431 C CA . GLU A 1 183 ? -3.502 6.361 -40.156 1.00 58.41 183 GLU A CA 1
ATOM 1432 C C . GLU A 1 183 ? -2.172 6.179 -39.409 1.00 58.41 183 GLU A C 1
ATOM 1434 O O . GLU A 1 183 ? -1.290 7.040 -39.445 1.00 58.41 183 GLU A O 1
ATOM 1439 N N . PHE A 1 184 ? -2.059 5.078 -38.663 1.00 59.38 184 PHE A N 1
ATOM 1440 C CA . PHE A 1 184 ? -0.855 4.720 -37.928 1.00 59.38 184 PHE A CA 1
ATOM 1441 C C . PHE A 1 184 ? 0.209 4.339 -38.956 1.00 59.38 184 PHE A C 1
ATOM 1443 O O . PHE A 1 184 ? 0.377 3.169 -39.293 1.00 59.38 184 PHE A O 1
ATOM 1450 N N . ARG A 1 185 ? 0.887 5.348 -39.506 1.00 55.94 185 ARG A N 1
ATOM 1451 C CA . ARG A 1 185 ? 1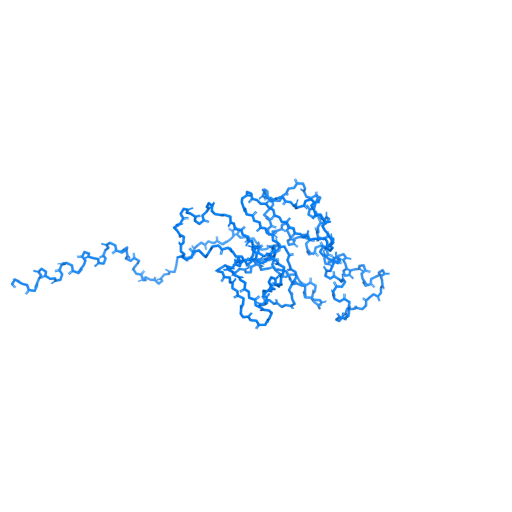.994 5.155 -40.438 1.00 55.94 185 ARG A CA 1
ATOM 1452 C C . ARG A 1 185 ? 3.185 4.650 -39.653 1.00 55.94 185 ARG A C 1
ATOM 1454 O O . ARG A 1 185 ? 3.641 5.290 -38.700 1.00 55.94 185 ARG A O 1
ATOM 1461 N N . LEU A 1 186 ? 3.689 3.484 -40.039 1.00 67.56 186 LEU A N 1
ATOM 1462 C CA . LEU A 1 186 ? 4.935 2.987 -39.472 1.00 67.56 186 LEU A CA 1
ATOM 1463 C C . LEU A 1 186 ? 6.048 3.988 -39.834 1.00 67.56 186 LEU A C 1
ATOM 1465 O O . LEU A 1 186 ? 6.032 4.514 -40.944 1.00 67.56 186 LEU A O 1
ATOM 1469 N N . PRO A 1 187 ? 7.033 4.257 -38.955 1.00 63.19 187 PRO A N 1
ATOM 1470 C CA . PRO A 1 187 ? 8.095 5.231 -39.235 1.00 63.19 187 PRO A CA 1
ATOM 1471 C C . PRO A 1 187 ? 8.797 5.025 -40.589 1.00 63.19 187 PRO A C 1
ATOM 1473 O O . PRO A 1 187 ? 9.204 5.988 -41.227 1.00 63.19 187 PRO A O 1
ATOM 1476 N N . ASN A 1 188 ? 8.855 3.780 -41.069 1.00 64.19 188 ASN A N 1
ATOM 1477 C CA . ASN A 1 188 ? 9.458 3.420 -42.352 1.00 64.19 188 ASN A CA 1
ATOM 1478 C C . ASN A 1 188 ? 8.623 3.841 -43.584 1.00 64.19 188 ASN A C 1
ATOM 1480 O O . ASN A 1 188 ? 9.136 3.809 -44.696 1.00 64.19 188 ASN A O 1
ATOM 1484 N N . GLU A 1 189 ? 7.347 4.199 -43.418 1.00 56.72 189 GLU A N 1
ATOM 1485 C CA . GLU A 1 189 ? 6.459 4.652 -44.504 1.00 56.72 189 GLU A CA 1
ATOM 1486 C C . GLU A 1 189 ? 6.520 6.174 -44.715 1.00 56.72 189 GLU A C 1
ATOM 1488 O O . GLU A 1 189 ? 6.133 6.664 -45.773 1.00 56.72 189 GLU A O 1
ATOM 1493 N N . LEU A 1 190 ? 7.032 6.928 -43.733 1.00 56.34 190 LEU A N 1
ATOM 1494 C CA . LEU A 1 190 ? 7.253 8.374 -43.848 1.00 56.34 190 LEU A CA 1
ATOM 1495 C C . LEU A 1 190 ? 8.496 8.699 -44.690 1.00 56.34 190 LEU A C 1
ATOM 1497 O O . LEU A 1 190 ? 8.436 9.604 -45.516 1.00 56.34 190 LEU A O 1
ATOM 1501 N N . GLU A 1 191 ? 9.580 7.928 -44.553 1.00 56.38 191 GLU A N 1
ATOM 1502 C CA . GLU A 1 191 ? 10.818 8.151 -45.323 1.00 56.38 191 GLU A CA 1
ATOM 1503 C C . GLU A 1 191 ? 10.643 7.860 -46.826 1.00 56.38 191 GLU A C 1
ATOM 1505 O O . GLU A 1 191 ? 11.177 8.584 -47.662 1.00 56.38 191 GLU A O 1
ATOM 1510 N N . ALA A 1 192 ? 9.836 6.860 -47.199 1.00 56.72 192 ALA A N 1
ATOM 1511 C CA . ALA A 1 192 ? 9.597 6.525 -48.608 1.00 56.72 192 ALA A CA 1
ATOM 1512 C C . ALA A 1 192 ? 8.752 7.580 -49.351 1.00 56.72 192 ALA A C 1
ATOM 1514 O O . ALA A 1 192 ? 8.902 7.762 -50.558 1.00 56.72 192 ALA A O 1
ATOM 1515 N N . ALA A 1 193 ? 7.867 8.285 -48.639 1.00 57.44 193 ALA A N 1
ATOM 1516 C CA . ALA A 1 193 ? 7.011 9.313 -49.229 1.00 57.44 193 ALA A CA 1
ATOM 1517 C C . ALA A 1 193 ? 7.762 10.629 -49.500 1.00 57.44 193 ALA A C 1
ATOM 1519 O O . ALA A 1 193 ? 7.379 11.374 -50.401 1.00 57.44 193 ALA A O 1
ATOM 1520 N N . GLU A 1 194 ? 8.829 10.918 -48.751 1.00 57.06 194 GLU A N 1
ATOM 1521 C CA . GLU A 1 194 ? 9.670 12.098 -48.987 1.00 57.06 194 GLU A CA 1
ATOM 1522 C C . GLU A 1 194 ? 10.597 11.908 -50.204 1.00 57.06 194 GLU A C 1
ATOM 1524 O O . GLU A 1 194 ? 10.811 12.860 -50.955 1.00 57.06 194 GLU A O 1
ATOM 1529 N N . GLU A 1 195 ? 11.056 10.682 -50.486 1.00 55.34 195 GLU A N 1
ATOM 1530 C CA . GLU A 1 195 ? 11.895 10.392 -51.663 1.00 55.34 195 GLU A CA 1
ATOM 1531 C C . GLU A 1 195 ? 11.134 10.460 -53.007 1.00 55.34 195 GLU A C 1
ATOM 1533 O O . GLU A 1 195 ? 11.720 10.825 -54.030 1.00 55.34 195 GLU A O 1
ATOM 1538 N N . GLU A 1 196 ? 9.827 10.169 -53.042 1.00 53.12 196 GLU A N 1
ATOM 1539 C CA . GLU A 1 196 ? 9.025 10.266 -54.278 1.00 53.12 196 GLU A CA 1
ATOM 1540 C C . GLU A 1 196 ? 8.698 11.713 -54.690 1.00 53.12 196 GLU A C 1
ATOM 1542 O O . GLU A 1 196 ? 8.500 11.990 -55.878 1.00 53.12 196 GLU A O 1
ATOM 1547 N N . ILE A 1 197 ? 8.667 12.654 -53.741 1.00 54.53 197 ILE A N 1
ATOM 1548 C CA . ILE A 1 197 ? 8.373 14.066 -54.028 1.00 54.53 197 ILE A CA 1
ATOM 1549 C C . ILE A 1 197 ? 9.553 14.722 -54.761 1.00 54.53 197 ILE A C 1
ATOM 1551 O O . ILE A 1 197 ? 9.337 15.477 -55.712 1.00 54.53 197 ILE A O 1
ATOM 1555 N N . ASP A 1 198 ? 10.792 14.379 -54.405 1.00 52.38 198 ASP A N 1
ATOM 1556 C CA . ASP A 1 198 ? 11.992 14.934 -55.045 1.00 52.38 198 ASP A CA 1
ATOM 1557 C C . ASP A 1 198 ? 12.237 14.386 -56.464 1.00 52.38 198 ASP A C 1
ATOM 1559 O O . ASP A 1 198 ? 12.808 15.078 -57.312 1.00 52.38 198 ASP A O 1
ATOM 1563 N N . ALA A 1 199 ? 11.748 13.183 -56.783 1.00 55.59 199 ALA A N 1
ATOM 1564 C CA . ALA A 1 199 ? 11.880 12.601 -58.122 1.00 55.59 199 ALA A CA 1
ATOM 1565 C C . ALA A 1 199 ? 10.972 13.266 -59.178 1.00 55.59 199 ALA A C 1
ATOM 1567 O O . ALA A 1 199 ? 11.284 13.228 -60.369 1.00 55.59 199 ALA A O 1
ATOM 1568 N N . ASN A 1 200 ? 9.872 13.902 -58.759 1.00 52.81 200 ASN A N 1
ATOM 1569 C CA . ASN A 1 200 ? 8.855 14.464 -59.658 1.00 52.81 200 ASN A CA 1
ATOM 1570 C C . ASN A 1 200 ? 8.983 15.985 -59.882 1.00 52.81 200 ASN A C 1
ATOM 1572 O O . ASN A 1 200 ? 8.208 16.569 -60.636 1.00 52.81 200 ASN A O 1
ATOM 1576 N N . VAL A 1 201 ? 9.957 16.641 -59.241 1.00 54.34 201 VAL A N 1
ATOM 1577 C CA . VAL A 1 201 ? 10.263 18.075 -59.432 1.00 54.34 201 VAL A CA 1
ATOM 1578 C C . VAL A 1 201 ? 11.384 18.288 -60.470 1.00 54.34 201 VAL A C 1
ATOM 1580 O O . VAL A 1 201 ? 11.650 19.417 -60.882 1.00 54.34 201 VAL A O 1
ATOM 1583 N N . LEU A 1 202 ? 12.017 17.209 -60.950 1.00 53.19 202 LEU A N 1
ATOM 1584 C CA . LEU A 1 202 ? 13.145 17.249 -61.894 1.00 53.19 202 LEU A CA 1
ATOM 1585 C C . LEU A 1 202 ? 12.847 16.681 -63.298 1.00 53.19 202 LEU A C 1
ATOM 1587 O O . LEU A 1 202 ? 13.788 16.511 -64.077 1.00 53.19 202 LEU A O 1
ATOM 1591 N N . SER A 1 203 ? 11.582 16.416 -63.650 1.00 45.16 203 SER A N 1
ATOM 1592 C CA . SER A 1 203 ? 11.176 15.974 -65.001 1.00 45.16 203 SER A CA 1
ATOM 1593 C C . SER A 1 203 ? 10.527 17.076 -65.832 1.00 45.16 203 SER A C 1
ATOM 1595 O O . SER A 1 203 ? 9.536 17.654 -65.330 1.00 45.16 203 SER A O 1
#

pLDDT: mean 84.89, std 14.28, range [45.16, 97.69]